Protein AF-A0A3Q1GBC7-F1 (afdb_monomer)

Radius of gyration: 42.91 Å; Cα contacts (8 Å, |Δi|>4): 108; chains: 1; bounding box: 69×53×130 Å

Foldseek 3Di:
DDDDDDDPDDPDPPDDDPDDDVVVVVVVVVVVVVVVVVVVVVVVVVVVVVVVVVVVVVVVVVVVVVVVVVVPDDPPPPQDDQDDAPDDPLDAQCLVVSLVSVVCCCVSPCVVCVPLDPVVVCVVDVCSSDSVSVSVVSCLRRVQLVRPDPQPVVSVVVCVVQCAEPRNRHHDDYVVPDPVRHPPD

pLDDT: mean 75.72, std 15.95, range [35.72, 97.06]

Mean predicted aligned error: 18.82 Å

Organism: NCBI:txid80966

Sequence (185 aa):
APRHRLFHHWSPVSAISPTTPPKILQAVASQGALLGQHSQTLRDLTNLNQEISTQLNTLTDQINSVAITVNSSPPIAREPYVPTPERYRGDQGTCRAFLMQASLVFELRPLTYSTDKSAVWAAQNPICNSYLEFVKEMKRVFDHPLGRAHLSEEEKAQRRRRNACLYCGEVGHYTADCPAKPDYW

Solvent-accessible surface area (backbone atoms only — not comparable to full-atom values): 11367 Å² total; per-residue (Å²): 138,82,89,84,87,80,80,83,73,78,75,71,84,73,76,86,62,101,77,71,58,68,68,56,57,50,50,52,51,52,52,52,51,52,53,52,50,52,56,46,52,56,48,53,53,51,52,50,53,52,51,53,51,53,51,52,52,53,51,50,52,52,52,51,55,51,52,54,58,62,74,69,51,73,78,80,76,72,67,65,91,64,80,81,60,75,85,84,84,77,56,72,32,48,41,63,60,48,50,51,43,46,49,53,42,52,70,50,31,48,76,86,61,60,70,86,60,68,55,76,51,41,76,75,37,76,48,59,68,38,73,66,50,35,52,51,50,50,41,70,76,39,55,47,81,50,48,69,54,82,64,46,73,66,53,49,50,52,28,58,74,61,43,20,14,85,53,75,61,50,64,83,41,45,61,92,70,35,85,90,54,66,97,86,120

Structure (mmCIF, N/CA/C/O backbone):
data_AF-A0A3Q1GBC7-F1
#
_entry.id   AF-A0A3Q1GBC7-F1
#
loop_
_atom_site.group_PDB
_atom_site.id
_atom_site.type_symbol
_atom_site.label_atom_id
_atom_site.label_alt_id
_atom_site.label_comp_id
_atom_site.label_asym_id
_atom_site.label_entity_id
_atom_site.label_seq_id
_atom_site.pdbx_PDB_ins_code
_atom_site.Cartn_x
_atom_site.Cartn_y
_atom_site.Cartn_z
_atom_site.occupancy
_atom_site.B_iso_or_equiv
_atom_site.auth_seq_id
_atom_site.auth_comp_id
_atom_site.auth_asym_id
_atom_site.auth_atom_id
_atom_site.pdbx_PDB_model_num
ATOM 1 N N . ALA A 1 1 ? -43.196 12.076 93.207 1.00 39.41 1 ALA A N 1
ATOM 2 C CA . ALA A 1 1 ? -43.693 10.682 93.121 1.00 39.41 1 ALA A CA 1
ATOM 3 C C . ALA A 1 1 ? -45.073 10.693 92.457 1.00 39.41 1 ALA A C 1
ATOM 5 O O . ALA A 1 1 ? -45.743 11.6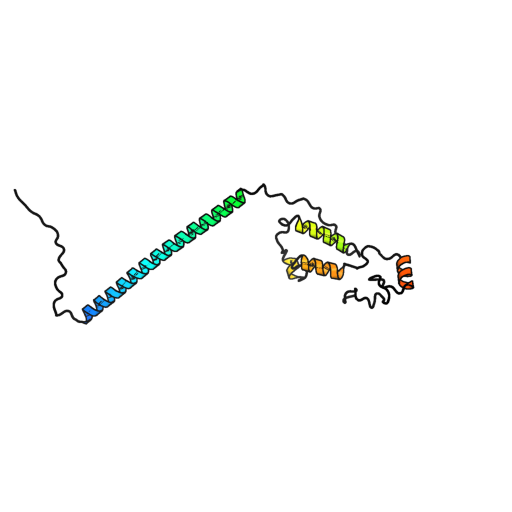94 92.681 1.00 39.41 1 ALA A O 1
ATOM 6 N N . PRO A 1 2 ? -45.540 9.655 91.724 1.00 52.28 2 PRO A N 1
ATOM 7 C CA . PRO A 1 2 ? -44.888 8.387 91.356 1.00 52.28 2 PRO A CA 1
ATOM 8 C C . PRO A 1 2 ? -44.993 7.960 89.855 1.00 52.28 2 PRO A C 1
ATOM 10 O O . PRO A 1 2 ? -45.842 8.425 89.113 1.00 52.28 2 PRO A O 1
ATOM 13 N N . ARG A 1 3 ? -44.063 7.060 89.473 1.00 44.28 3 ARG A N 1
ATOM 14 C CA . ARG A 1 3 ? -44.111 5.827 88.628 1.00 44.28 3 ARG A CA 1
ATOM 15 C C . ARG A 1 3 ? -45.180 5.717 87.511 1.00 44.28 3 ARG A C 1
ATOM 17 O O . ARG A 1 3 ? -46.354 5.890 87.774 1.00 44.28 3 ARG A O 1
ATOM 24 N N . HIS A 1 4 ? -44.849 5.293 86.284 1.00 37.00 4 HIS A N 1
ATOM 25 C CA . HIS A 1 4 ? -44.542 3.887 85.962 1.00 37.00 4 HIS A CA 1
ATOM 26 C C . HIS A 1 4 ? -43.804 3.706 84.612 1.00 37.00 4 HIS A C 1
ATOM 28 O O . HIS A 1 4 ? -44.163 4.300 83.602 1.00 37.00 4 HIS A O 1
ATOM 34 N N . ARG A 1 5 ? -42.789 2.823 84.620 1.00 50.47 5 ARG A N 1
ATOM 35 C CA . ARG A 1 5 ? -42.175 2.166 83.446 1.00 50.47 5 ARG A CA 1
ATOM 36 C C . ARG A 1 5 ? -43.219 1.313 82.727 1.00 50.47 5 ARG A C 1
ATOM 38 O O . ARG A 1 5 ? -44.051 0.764 83.433 1.00 50.47 5 ARG A O 1
ATOM 45 N N . LEU A 1 6 ? -43.025 1.027 81.438 1.00 41.28 6 LEU A N 1
ATOM 46 C CA . LEU A 1 6 ? -43.074 -0.345 80.913 1.00 41.28 6 LEU A CA 1
ATOM 47 C C . LEU A 1 6 ? -42.221 -0.421 79.635 1.00 41.28 6 LEU A C 1
ATOM 49 O O . LEU A 1 6 ? -42.604 0.032 78.563 1.00 41.28 6 LEU A O 1
ATOM 53 N N . PHE A 1 7 ? -41.017 -0.971 79.802 1.00 38.00 7 PHE A N 1
ATOM 54 C CA . PHE A 1 7 ? -40.219 -1.526 78.718 1.00 38.00 7 PHE A CA 1
ATOM 55 C C . PHE A 1 7 ? -41.070 -2.591 78.020 1.00 38.00 7 PHE A C 1
ATOM 57 O O . PHE A 1 7 ? -41.535 -3.520 78.683 1.00 38.00 7 PHE A O 1
ATOM 64 N N . HIS A 1 8 ? -41.264 -2.476 76.706 1.00 47.97 8 HIS A N 1
ATOM 65 C CA . HIS A 1 8 ? -41.744 -3.600 75.911 1.00 47.97 8 HIS A CA 1
ATOM 66 C C . HIS A 1 8 ? -40.687 -4.692 75.994 1.00 47.97 8 HIS A C 1
ATOM 68 O O . HIS A 1 8 ? -39.602 -4.587 75.422 1.00 47.97 8 HIS A O 1
ATOM 74 N N . HIS A 1 9 ? -40.983 -5.695 76.812 1.00 41.97 9 HIS A N 1
ATOM 75 C CA . HIS A 1 9 ? -40.130 -6.844 76.971 1.00 41.97 9 HIS A CA 1
ATOM 76 C C . HIS A 1 9 ? -40.100 -7.589 75.636 1.00 41.97 9 HIS A C 1
ATOM 78 O O . HIS A 1 9 ? -41.127 -7.982 75.086 1.00 41.97 9 HIS A O 1
ATOM 84 N N . TRP A 1 10 ? -38.903 -7.758 75.093 1.00 35.72 10 TRP A N 1
ATOM 85 C CA . TRP A 1 10 ? -38.652 -8.868 74.198 1.00 35.72 10 TRP A CA 1
ATOM 86 C C . TRP A 1 10 ? -38.787 -10.129 75.055 1.00 35.72 10 TRP A C 1
ATOM 88 O O . TRP A 1 10 ? -38.005 -10.335 75.986 1.00 35.72 10 TRP A O 1
ATOM 98 N N . SER A 1 11 ? -39.818 -10.937 74.810 1.00 38.25 11 SER A N 1
ATOM 99 C CA . SER A 1 11 ? -39.855 -12.304 75.331 1.00 38.25 11 SER A CA 1
ATOM 100 C C . SER A 1 11 ? -38.629 -13.039 74.799 1.00 38.25 11 SER A C 1
ATOM 102 O O . SER A 1 11 ? -38.476 -13.120 73.577 1.00 38.25 11 SER A O 1
ATOM 104 N N . PRO A 1 12 ? -37.776 -13.623 75.656 1.00 46.47 12 PRO A N 1
ATOM 105 C CA . PRO A 1 12 ? -36.872 -14.657 75.195 1.00 46.47 12 PRO A CA 1
ATOM 106 C C . PRO A 1 12 ? -37.747 -15.777 74.635 1.00 46.47 12 PRO A C 1
ATOM 108 O O . PRO A 1 12 ? -38.756 -16.137 75.251 1.00 46.47 12 PRO A O 1
ATOM 111 N N . VAL A 1 13 ? -37.386 -16.290 73.458 1.00 48.97 13 VAL A N 1
ATOM 112 C CA . VAL A 1 13 ? -38.004 -17.475 72.855 1.00 48.97 13 VAL A CA 1
ATOM 113 C C . VAL A 1 13 ? -38.139 -18.527 73.951 1.00 48.97 13 VAL A C 1
ATOM 115 O O . VAL A 1 13 ? -37.146 -19.009 74.494 1.00 48.97 13 VAL A O 1
ATOM 118 N N . SER A 1 14 ? -39.383 -18.784 74.357 1.00 47.03 14 SER A N 1
ATOM 119 C CA . SER A 1 14 ? -39.673 -19.719 75.432 1.00 47.03 14 SER A CA 1
ATOM 120 C C . SER A 1 14 ? -39.185 -21.097 75.014 1.00 47.03 14 SER A C 1
ATOM 122 O O . SER A 1 14 ? -39.345 -21.493 73.859 1.00 47.03 14 SER A O 1
ATOM 124 N N . ALA A 1 15 ? -38.548 -21.772 75.967 1.00 48.69 15 ALA A N 1
ATOM 125 C CA . ALA A 1 15 ? -37.984 -23.103 75.854 1.00 48.69 15 ALA A CA 1
ATOM 126 C C . ALA A 1 15 ? -38.805 -24.014 74.927 1.00 48.69 15 ALA A C 1
ATOM 128 O O . ALA A 1 15 ? -40.016 -24.172 75.097 1.00 48.69 15 ALA A O 1
ATOM 129 N N . ILE A 1 16 ? -38.115 -24.621 73.960 1.00 53.47 16 ILE A N 1
ATOM 130 C CA . ILE A 1 16 ? -38.643 -25.676 73.098 1.00 53.47 16 ILE A CA 1
ATOM 131 C C . ILE A 1 16 ? -39.191 -26.771 74.023 1.00 53.47 16 ILE A C 1
ATOM 133 O O . ILE A 1 16 ? -38.430 -27.490 74.666 1.00 53.47 16 ILE A O 1
ATOM 137 N N . SER A 1 17 ? -40.517 -26.852 74.148 1.00 48.66 17 SER A N 1
ATOM 138 C CA . SER A 1 17 ? -41.172 -27.923 74.901 1.00 48.66 17 SER A CA 1
ATOM 139 C C . SER A 1 17 ? -40.935 -29.267 74.197 1.00 48.66 17 SER A C 1
ATOM 141 O O . SER A 1 17 ? -40.925 -29.304 72.962 1.00 48.66 17 SER A O 1
ATOM 143 N N . PRO A 1 18 ? -40.785 -30.378 74.942 1.00 50.66 18 PRO A N 1
ATOM 144 C CA . PRO A 1 18 ? -40.322 -31.671 74.420 1.00 50.66 18 PRO A CA 1
ATOM 145 C C . PRO A 1 18 ? -41.324 -32.420 73.513 1.00 50.66 18 PRO A C 1
ATOM 147 O O . PRO A 1 18 ? -41.173 -33.614 73.280 1.00 50.66 18 PRO A O 1
ATOM 150 N N . THR A 1 19 ? -42.343 -31.748 72.971 1.00 54.56 19 THR A N 1
ATOM 151 C CA . THR A 1 19 ? -43.413 -32.348 72.154 1.00 54.56 19 THR A CA 1
ATOM 152 C C . THR A 1 19 ? -43.674 -31.590 70.848 1.00 54.56 19 THR A C 1
ATOM 154 O O . THR A 1 19 ? -44.800 -31.549 70.354 1.00 54.56 19 THR A O 1
ATOM 157 N N . THR A 1 20 ? -42.647 -30.988 70.239 1.00 61.09 20 THR A N 1
ATOM 158 C CA . THR A 1 20 ? -42.770 -30.480 68.861 1.00 61.09 20 THR A CA 1
ATOM 159 C C . THR A 1 20 ? -42.766 -31.655 67.870 1.00 61.09 20 THR A C 1
ATOM 161 O O . THR A 1 20 ? -41.831 -32.457 67.890 1.00 61.09 20 THR A O 1
ATOM 164 N N . PRO A 1 21 ? -43.779 -31.799 66.989 1.00 67.69 21 PRO A N 1
ATOM 165 C CA . PRO A 1 21 ? -43.811 -32.883 66.013 1.00 67.69 21 PRO A CA 1
ATOM 166 C C . PRO A 1 21 ? -42.577 -32.821 65.097 1.00 67.69 21 PRO A C 1
ATOM 168 O O . PRO A 1 21 ? -42.275 -31.746 64.570 1.00 67.69 21 PRO A O 1
ATOM 171 N N . PRO A 1 22 ? -41.896 -33.948 64.819 1.00 72.31 22 PRO A N 1
ATOM 172 C CA . PRO A 1 22 ? -40.638 -33.973 64.060 1.00 72.31 22 PRO A CA 1
ATOM 173 C C . PRO A 1 22 ? -40.753 -33.343 62.663 1.00 72.31 22 PRO A C 1
ATOM 175 O O . PRO A 1 22 ? -39.810 -32.723 62.178 1.00 72.31 22 PRO A O 1
ATOM 178 N N . LYS A 1 23 ? -41.941 -33.408 62.045 1.00 75.38 23 LYS A N 1
ATOM 179 C CA . LYS A 1 23 ? -42.237 -32.758 60.759 1.00 75.38 23 LYS A CA 1
ATOM 180 C C . LYS A 1 23 ? -42.122 -31.227 60.810 1.00 75.38 23 LYS A C 1
ATOM 182 O O . LYS A 1 23 ? -41.697 -30.630 59.829 1.00 75.38 23 LYS A O 1
ATOM 187 N N . ILE A 1 24 ? -42.476 -30.591 61.931 1.00 78.25 24 ILE A N 1
ATOM 188 C CA . ILE A 1 24 ? -42.394 -29.129 62.089 1.00 78.25 24 ILE A CA 1
ATOM 189 C C . ILE A 1 24 ? -40.936 -28.701 62.250 1.00 78.25 24 ILE A C 1
ATOM 191 O O . ILE A 1 24 ? -40.506 -27.756 61.599 1.00 78.25 24 ILE A O 1
ATOM 195 N N . LEU A 1 25 ? -40.150 -29.433 63.044 1.00 77.00 25 LEU A N 1
ATOM 196 C CA . LEU A 1 25 ? -38.714 -29.174 63.186 1.00 77.00 25 LEU A CA 1
ATOM 197 C C . LEU A 1 25 ? -37.979 -29.329 61.846 1.00 77.00 25 LEU A C 1
ATOM 199 O O . LEU A 1 25 ? -37.150 -28.493 61.499 1.00 77.00 25 LEU A O 1
ATOM 203 N N . GLN A 1 26 ? -38.337 -30.346 61.057 1.00 81.88 26 GLN A N 1
ATOM 204 C CA . GLN A 1 26 ? -37.792 -30.552 59.715 1.00 81.88 26 GLN A CA 1
ATOM 205 C C . GLN A 1 26 ? -38.207 -29.442 58.736 1.00 81.88 26 GLN A C 1
ATOM 207 O O . GLN A 1 26 ? -37.370 -28.953 57.978 1.00 81.88 26 GLN A O 1
ATOM 212 N N . ALA A 1 27 ? -39.471 -29.008 58.768 1.00 81.56 27 ALA A N 1
ATOM 213 C CA . ALA A 1 27 ? -39.952 -27.904 57.940 1.00 81.56 27 ALA A CA 1
ATOM 214 C C . ALA A 1 27 ? -39.233 -26.587 58.280 1.00 81.56 27 ALA A C 1
ATOM 216 O O . ALA A 1 27 ? -38.748 -25.907 57.377 1.00 81.56 27 ALA A O 1
ATOM 217 N N . VAL A 1 28 ? -39.069 -26.275 59.569 1.00 86.69 28 VAL A N 1
ATOM 218 C CA . VAL A 1 28 ? -38.329 -25.092 60.040 1.00 86.69 28 VAL A CA 1
ATOM 219 C C . VAL A 1 28 ? -36.853 -25.165 59.641 1.00 86.69 28 VAL A C 1
ATOM 221 O O . VAL A 1 28 ? -36.310 -24.180 59.145 1.00 86.69 28 VAL A O 1
ATOM 224 N N . ALA A 1 29 ? -36.212 -26.331 59.772 1.00 84.06 29 ALA A N 1
ATOM 225 C CA . ALA A 1 29 ? -34.837 -26.533 59.314 1.00 84.06 29 ALA A CA 1
ATOM 226 C C . ALA A 1 29 ? -34.699 -26.321 57.795 1.00 84.06 29 ALA A C 1
ATOM 228 O O . ALA A 1 29 ? -33.778 -25.640 57.345 1.00 84.06 29 ALA A O 1
ATOM 229 N N . SER A 1 30 ? -35.645 -26.842 57.005 1.00 84.00 30 SER A N 1
ATOM 230 C CA . SER A 1 30 ? -35.650 -26.674 55.546 1.00 84.00 30 SER A CA 1
ATOM 231 C C . SER A 1 30 ? -35.868 -25.218 55.113 1.00 84.00 30 SER A C 1
ATOM 233 O O . SER A 1 30 ? -35.183 -24.736 54.213 1.00 84.00 30 SER A O 1
ATOM 235 N N . GLN A 1 31 ? -36.751 -24.479 55.793 1.00 87.75 31 GLN A N 1
ATOM 236 C CA . GLN A 1 31 ? -36.951 -23.049 55.548 1.00 87.75 31 GLN A CA 1
ATOM 237 C C . GLN A 1 31 ? -35.732 -22.223 55.961 1.00 87.75 31 GLN A C 1
ATOM 239 O O . GLN A 1 31 ? -35.353 -21.304 55.239 1.00 87.75 31 GLN A O 1
ATOM 244 N N . GLY A 1 32 ? -35.091 -22.566 57.081 1.00 90.38 32 GLY A N 1
ATOM 245 C CA . GLY A 1 32 ? -33.839 -21.943 57.507 1.00 90.38 32 GLY A CA 1
ATOM 246 C C . GLY A 1 32 ? -32.727 -22.117 56.469 1.00 90.38 32 GLY A C 1
ATOM 247 O O . GLY A 1 32 ? -32.033 -21.154 56.147 1.00 90.38 32 GLY A O 1
ATOM 248 N N . ALA A 1 33 ? -32.612 -23.312 55.881 1.00 89.31 33 ALA A N 1
ATOM 249 C CA . ALA A 1 33 ? -31.666 -23.579 54.800 1.00 89.31 33 ALA A CA 1
ATOM 250 C C . ALA A 1 33 ? -31.967 -22.742 53.543 1.00 89.31 33 ALA A C 1
ATOM 252 O O . ALA A 1 33 ? -31.060 -22.114 52.997 1.00 89.31 33 ALA A O 1
ATOM 253 N N . LEU A 1 34 ? -33.236 -22.668 53.122 1.00 91.94 34 LEU A N 1
ATOM 254 C CA . LEU A 1 34 ? -33.647 -21.882 51.953 1.00 91.94 34 LEU A CA 1
ATOM 255 C C . LEU A 1 34 ? -33.405 -20.375 52.147 1.00 91.94 34 LEU A C 1
ATOM 257 O O . LEU A 1 34 ? -32.906 -19.700 51.248 1.00 91.94 34 LEU A O 1
ATOM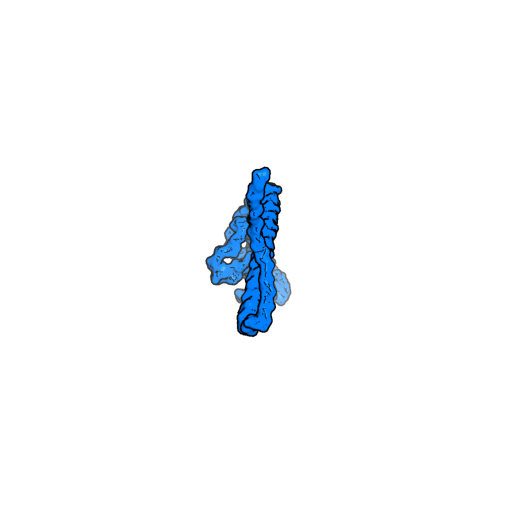 261 N N . LEU A 1 35 ? -33.706 -19.842 53.334 1.00 91.50 35 LEU A N 1
ATOM 262 C CA . LEU A 1 35 ? -33.413 -18.449 53.683 1.00 91.50 35 LEU A CA 1
ATOM 263 C C . LEU A 1 35 ? -31.907 -18.170 53.687 1.00 91.50 35 LEU A C 1
ATOM 265 O O . LEU A 1 35 ? -31.475 -17.133 53.184 1.00 91.50 35 LEU A O 1
ATOM 269 N N . GLY A 1 36 ? -31.107 -19.107 54.203 1.00 92.50 36 GLY A N 1
ATOM 270 C CA . GLY A 1 36 ? -29.650 -19.043 54.119 1.00 92.50 36 GLY A CA 1
ATOM 271 C C . GLY A 1 36 ? -29.171 -18.952 52.671 1.00 92.50 36 GLY A C 1
ATOM 272 O O . GLY A 1 36 ? -28.360 -18.078 52.354 1.00 92.50 36 GLY A O 1
ATOM 273 N N . GLN A 1 37 ? -29.745 -19.778 51.791 1.00 93.50 37 GLN A N 1
ATOM 274 C CA . GLN A 1 37 ? -29.439 -19.810 50.361 1.00 93.50 37 GLN A CA 1
ATOM 275 C C . GLN A 1 37 ? -29.785 -18.488 49.665 1.00 93.50 37 GLN A C 1
ATOM 277 O O . GLN A 1 37 ? -28.929 -17.917 48.995 1.00 93.50 37 GLN A O 1
ATOM 282 N N . HIS A 1 38 ? -30.978 -17.930 49.892 1.00 92.94 38 HIS A N 1
ATOM 283 C CA . HIS A 1 38 ? -31.328 -16.599 49.381 1.00 92.94 38 HIS A CA 1
ATOM 284 C C . HIS A 1 38 ? -30.397 -15.504 49.917 1.00 92.94 38 HIS A C 1
ATOM 286 O O . HIS A 1 38 ? -29.987 -14.623 49.160 1.00 92.94 38 HIS A O 1
ATOM 292 N N . SER A 1 39 ? -30.020 -15.563 51.202 1.00 94.12 39 SER A N 1
ATOM 293 C CA . SER A 1 39 ? -29.071 -14.599 51.778 1.00 94.12 39 SER A CA 1
ATOM 294 C C . SER A 1 39 ? -27.705 -14.656 51.094 1.00 94.12 39 SER A C 1
ATOM 296 O O . SER A 1 39 ? -27.022 -13.636 51.018 1.00 94.12 39 SER A O 1
ATOM 298 N N . GLN A 1 40 ? -27.307 -15.835 50.607 1.00 93.81 40 GLN A N 1
ATOM 299 C CA . GLN A 1 40 ? -26.065 -16.020 49.873 1.00 93.81 40 GLN A CA 1
ATOM 300 C C . GLN A 1 40 ? -26.191 -15.458 48.456 1.00 93.81 40 GLN A C 1
ATOM 302 O O . GLN A 1 40 ? -25.390 -14.616 48.068 1.00 93.81 40 GLN A O 1
ATOM 307 N N . THR A 1 41 ? -27.260 -15.805 47.735 1.00 95.12 41 THR A N 1
ATOM 308 C CA . THR A 1 41 ? -27.511 -15.290 46.380 1.00 95.12 41 THR A CA 1
ATOM 309 C C . THR A 1 41 ? -27.562 -13.759 46.333 1.00 95.12 41 THR A C 1
ATOM 311 O O . THR A 1 41 ? -27.011 -13.153 45.418 1.00 95.12 41 THR A O 1
ATOM 314 N N . LEU A 1 42 ? -28.172 -13.104 47.326 1.00 96.31 42 LEU A N 1
ATOM 315 C CA . LEU A 1 42 ? -28.208 -11.637 47.399 1.00 96.31 42 LEU A CA 1
ATOM 316 C C . LEU A 1 42 ? -26.821 -11.012 47.619 1.00 96.31 42 LEU A C 1
ATOM 318 O O . LEU A 1 42 ? -26.537 -9.941 47.077 1.00 96.31 42 LEU A O 1
ATOM 322 N N . ARG A 1 43 ? -25.948 -11.671 48.390 1.00 95.75 43 ARG A N 1
ATOM 323 C CA . ARG A 1 43 ? -24.551 -11.238 48.548 1.00 95.75 43 ARG A CA 1
ATOM 324 C C . ARG A 1 43 ? -23.787 -11.394 47.241 1.00 95.75 43 ARG A C 1
ATOM 326 O O . ARG A 1 43 ? -23.113 -10.456 46.830 1.00 95.75 43 ARG A O 1
ATOM 333 N N . ASP A 1 44 ? -23.960 -12.521 46.561 1.00 96.56 44 ASP A N 1
ATOM 334 C CA . ASP A 1 44 ? -23.288 -12.793 45.290 1.00 96.56 44 ASP A CA 1
ATOM 335 C C . ASP A 1 44 ? -23.706 -11.779 44.208 1.00 96.56 44 ASP A C 1
ATOM 337 O O . ASP A 1 44 ? -22.854 -11.224 43.517 1.00 96.56 44 ASP A O 1
ATOM 341 N N . LEU A 1 45 ? -25.001 -11.443 44.122 1.00 95.75 45 LEU A N 1
ATOM 342 C CA . LEU A 1 45 ? -25.502 -10.399 43.217 1.00 95.75 45 LEU A CA 1
ATOM 343 C C . LEU A 1 45 ? -24.941 -9.010 43.541 1.00 95.75 45 LEU A C 1
ATOM 345 O O . LEU A 1 45 ? -24.671 -8.225 42.634 1.00 95.75 45 LEU A O 1
ATOM 349 N N . THR A 1 46 ? -24.767 -8.701 44.826 1.00 96.69 46 THR A N 1
ATOM 350 C CA . THR A 1 46 ? -24.185 -7.426 45.264 1.00 96.69 46 THR A CA 1
ATOM 351 C C . THR A 1 46 ? -22.714 -7.338 44.862 1.00 96.69 46 THR A C 1
ATOM 353 O O . THR A 1 46 ? -22.288 -6.311 44.335 1.00 96.69 46 THR A O 1
ATOM 356 N N . ASN A 1 47 ? -21.963 -8.429 45.035 1.00 97.06 47 ASN A N 1
ATOM 357 C CA . ASN A 1 47 ? -20.564 -8.520 44.621 1.00 97.06 47 ASN A CA 1
ATOM 358 C C . ASN A 1 47 ? -20.423 -8.359 43.098 1.00 97.06 47 ASN A C 1
ATOM 360 O O . ASN A 1 47 ? -19.602 -7.567 42.643 1.00 97.06 47 ASN A O 1
ATOM 364 N N . LEU A 1 48 ? -21.283 -9.021 42.313 1.00 96.81 48 LEU A N 1
ATOM 365 C CA . LEU A 1 48 ? -21.310 -8.874 40.852 1.00 96.81 48 LEU A CA 1
ATOM 366 C C . LEU A 1 48 ? -21.627 -7.442 40.407 1.00 96.81 48 LEU A C 1
ATOM 368 O O . LEU A 1 48 ? -20.993 -6.924 39.493 1.00 96.81 48 LEU A O 1
ATOM 372 N N . ASN A 1 49 ? -22.582 -6.771 41.053 1.00 96.56 49 ASN A N 1
ATOM 373 C CA . ASN A 1 49 ? -22.904 -5.378 40.728 1.00 96.56 49 ASN A CA 1
ATOM 374 C C . ASN A 1 49 ? -21.733 -4.426 41.013 1.00 96.56 49 ASN A C 1
ATOM 376 O O . ASN A 1 49 ? -21.485 -3.490 40.248 1.00 96.56 49 ASN A O 1
ATOM 380 N N . GLN A 1 50 ? -21.004 -4.664 42.106 1.00 96.25 50 GLN A N 1
ATOM 381 C CA . GLN A 1 50 ? -19.794 -3.906 42.419 1.00 96.25 50 GLN A CA 1
ATOM 382 C C . GLN A 1 50 ? -18.704 -4.147 41.373 1.00 96.25 50 GLN A C 1
ATOM 384 O O . GLN A 1 50 ? -18.088 -3.186 40.920 1.00 96.25 50 GLN A O 1
ATOM 389 N N . GLU A 1 51 ? -18.516 -5.391 40.935 1.00 96.62 51 GLU A N 1
ATOM 390 C CA . GLU A 1 51 ? -17.534 -5.743 39.906 1.00 96.62 51 GLU A CA 1
ATOM 391 C C . GLU A 1 51 ? -17.865 -5.125 38.540 1.00 96.62 51 GLU A C 1
ATOM 393 O O . GLU A 1 51 ? -17.001 -4.541 37.890 1.00 96.62 51 GLU A O 1
ATOM 398 N N . ILE A 1 52 ? -19.131 -5.160 38.119 1.00 96.81 52 ILE A N 1
ATOM 399 C CA . ILE A 1 52 ? -19.558 -4.483 36.885 1.00 96.81 52 ILE A CA 1
ATOM 400 C C . ILE A 1 52 ? -19.297 -2.975 36.990 1.00 96.81 52 ILE A C 1
ATOM 402 O O . ILE A 1 52 ? -18.806 -2.357 36.045 1.00 96.81 52 ILE A O 1
ATOM 406 N N . SER A 1 53 ? -19.568 -2.374 38.150 1.00 96.31 53 SER A N 1
ATOM 407 C CA . SER A 1 53 ? -19.339 -0.943 38.366 1.00 96.31 53 SER A CA 1
ATOM 408 C C . SER A 1 53 ? -17.853 -0.572 38.280 1.00 96.31 53 SER A C 1
ATOM 410 O O . SER A 1 53 ? -17.506 0.443 37.675 1.00 96.31 53 SER A O 1
ATOM 412 N N . THR A 1 54 ? -16.952 -1.394 38.831 1.00 95.06 54 THR A N 1
ATOM 413 C CA . THR A 1 54 ? -15.502 -1.152 38.726 1.00 95.06 54 THR A CA 1
ATOM 414 C C . THR A 1 54 ? -14.990 -1.357 37.302 1.00 95.06 54 THR A C 1
ATOM 416 O O . THR A 1 54 ? -14.148 -0.578 36.846 1.00 95.06 54 THR A O 1
ATOM 419 N N . GLN A 1 55 ? -15.532 -2.330 36.563 1.00 96.31 55 GLN A N 1
ATOM 420 C CA . GLN A 1 55 ? -15.223 -2.517 35.143 1.00 96.31 55 GLN A CA 1
ATOM 421 C C . GLN A 1 55 ? -15.652 -1.307 3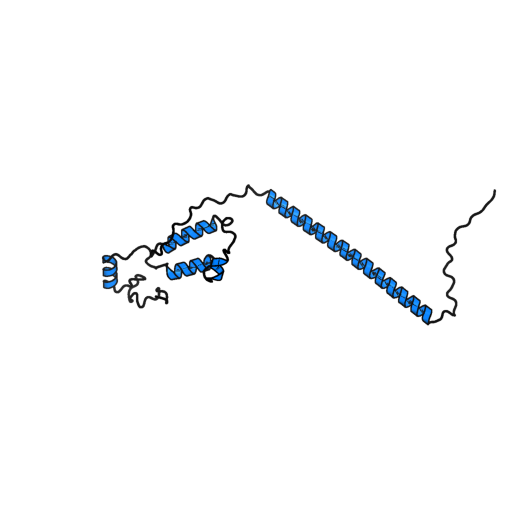4.304 1.00 96.31 55 GLN A C 1
ATOM 423 O O . GLN A 1 55 ? -14.863 -0.829 33.489 1.00 96.31 55 GLN A O 1
ATOM 428 N N . LEU A 1 56 ? -16.851 -0.755 34.533 1.00 95.88 56 LEU A N 1
ATOM 429 C CA . LEU A 1 56 ? -17.324 0.435 33.815 1.00 95.88 56 LEU A CA 1
ATOM 430 C C . LEU A 1 56 ? -16.470 1.672 34.100 1.00 95.88 56 LEU A C 1
ATOM 432 O O . LEU A 1 56 ? -16.143 2.409 33.168 1.00 95.88 56 LEU A O 1
ATOM 436 N N . ASN A 1 57 ? -16.065 1.884 35.353 1.00 94.94 57 ASN A N 1
ATOM 437 C CA . ASN A 1 57 ? -15.172 2.990 35.703 1.00 94.94 57 ASN A CA 1
ATOM 438 C C . ASN A 1 57 ? -13.807 2.831 35.023 1.00 94.94 57 ASN A C 1
ATOM 440 O O . ASN A 1 57 ? -13.316 3.768 34.402 1.00 94.94 57 ASN A O 1
ATOM 444 N N . THR A 1 58 ? -13.252 1.616 35.036 1.00 94.25 58 THR A N 1
ATOM 445 C CA . THR A 1 58 ? -11.976 1.311 34.373 1.00 94.25 58 THR A CA 1
ATOM 446 C C . THR A 1 58 ? -12.051 1.570 32.868 1.00 94.25 58 THR A C 1
ATOM 448 O O . THR A 1 58 ? -11.151 2.180 32.295 1.00 94.25 58 THR A O 1
ATOM 451 N N . LEU A 1 59 ? -13.132 1.136 32.214 1.00 91.75 59 LEU A N 1
ATOM 452 C CA . LEU A 1 59 ? -13.325 1.347 30.781 1.00 91.75 59 LEU A CA 1
ATOM 453 C C . LEU A 1 59 ? -13.519 2.836 30.450 1.00 91.75 59 LEU A C 1
ATOM 455 O O . LEU A 1 59 ? -12.992 3.324 29.453 1.00 91.75 59 LEU A O 1
ATOM 459 N N . THR A 1 60 ? -14.226 3.568 31.311 1.00 92.62 60 THR A N 1
ATOM 460 C CA . THR A 1 60 ? -14.416 5.021 31.185 1.00 92.62 60 THR A CA 1
ATOM 461 C C . THR A 1 60 ? -13.082 5.762 31.290 1.00 92.62 60 THR A C 1
ATOM 463 O O . THR A 1 60 ? -1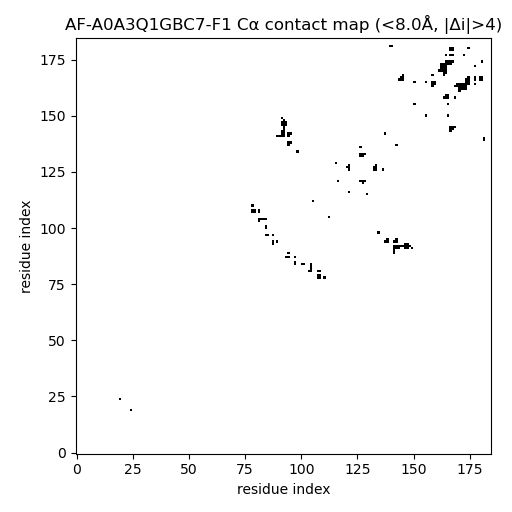2.793 6.625 30.459 1.00 92.62 60 THR A O 1
ATOM 466 N N . ASP A 1 61 ? -12.225 5.385 32.241 1.00 89.25 61 ASP A N 1
ATOM 467 C CA . ASP A 1 61 ? -10.885 5.962 32.389 1.00 89.25 61 ASP A CA 1
ATOM 468 C C . ASP A 1 61 ? -9.980 5.631 31.193 1.00 89.25 61 ASP A C 1
ATOM 470 O O . ASP A 1 61 ? -9.263 6.503 30.694 1.00 89.25 61 ASP A O 1
ATOM 474 N N . GLN A 1 62 ? -10.066 4.407 30.657 1.00 89.56 62 GLN A N 1
ATOM 475 C CA . GLN A 1 62 ? -9.369 4.031 29.423 1.00 89.56 62 GLN A CA 1
ATOM 476 C C . GLN A 1 62 ? -9.817 4.897 28.237 1.00 89.56 62 GLN A C 1
ATOM 478 O O . GLN A 1 62 ? -8.969 5.443 27.533 1.00 89.56 62 GLN A O 1
ATOM 483 N N . ILE A 1 63 ? -11.123 5.105 28.046 1.00 86.19 63 ILE A N 1
ATOM 484 C CA . ILE A 1 63 ? -11.655 5.971 26.980 1.00 86.19 63 ILE A CA 1
ATOM 485 C C . ILE A 1 63 ? -11.159 7.416 27.137 1.00 86.19 63 ILE A C 1
ATOM 487 O O . ILE A 1 63 ? -10.705 8.017 26.162 1.00 86.19 63 ILE A O 1
ATOM 491 N N . ASN A 1 64 ? -11.186 7.963 28.354 1.00 84.00 64 ASN A N 1
ATOM 492 C CA . ASN A 1 64 ? -10.712 9.323 28.622 1.00 84.00 64 ASN A CA 1
ATOM 493 C C . ASN A 1 64 ? -9.207 9.471 28.351 1.00 84.00 64 ASN A C 1
ATOM 495 O O . ASN A 1 64 ? -8.786 10.466 27.759 1.00 84.00 64 ASN A O 1
ATOM 499 N N . SER A 1 65 ? -8.395 8.472 28.713 1.00 75.88 65 SER A N 1
ATOM 500 C CA . SER A 1 65 ? -6.955 8.468 28.420 1.00 75.88 65 SER A CA 1
ATOM 501 C C . SER A 1 65 ? -6.669 8.474 26.914 1.00 75.88 65 SER A C 1
ATOM 503 O O . SER A 1 65 ? -5.842 9.256 26.436 1.00 75.88 65 SER A O 1
ATOM 505 N N . VAL A 1 66 ? -7.419 7.684 26.137 1.00 74.69 66 VAL A N 1
ATOM 506 C CA . VAL A 1 66 ? -7.316 7.671 24.674 1.00 74.69 66 VAL A CA 1
ATOM 507 C C . VAL A 1 66 ? -7.727 9.032 24.113 1.00 74.69 66 VAL A C 1
ATOM 509 O O . VAL A 1 66 ? -6.970 9.607 23.336 1.00 74.69 66 VAL A O 1
ATOM 512 N N . ALA A 1 67 ? -8.845 9.610 24.561 1.00 69.69 67 ALA A N 1
ATOM 513 C CA . ALA A 1 67 ? -9.318 10.919 24.101 1.00 69.69 67 ALA A CA 1
ATOM 514 C C . ALA A 1 67 ? -8.306 12.057 24.352 1.00 69.69 67 ALA A C 1
ATOM 516 O O . ALA A 1 67 ? -8.089 12.893 23.475 1.00 69.69 67 ALA A O 1
ATOM 517 N N . ILE A 1 68 ? -7.620 12.064 25.502 1.00 62.91 68 ILE A N 1
ATOM 518 C CA . ILE A 1 68 ? -6.556 13.043 25.804 1.00 62.91 68 ILE A CA 1
ATOM 519 C C . ILE A 1 68 ? -5.358 12.869 24.853 1.00 62.91 68 ILE A C 1
ATOM 521 O O . ILE A 1 68 ? -4.755 13.855 24.419 1.00 62.91 68 ILE A O 1
ATOM 525 N N . THR A 1 69 ? -5.048 11.627 24.473 1.00 59.28 69 THR A N 1
ATOM 526 C CA . THR A 1 69 ? -3.978 11.317 23.513 1.00 59.28 69 THR A CA 1
ATOM 527 C C . THR A 1 69 ? -4.333 11.805 22.101 1.00 59.28 69 THR A C 1
ATOM 529 O O . THR A 1 69 ? -3.485 12.377 21.418 1.00 59.28 69 THR A O 1
ATOM 532 N N . VAL A 1 70 ? -5.597 11.671 21.674 1.00 58.38 70 VAL A N 1
ATOM 533 C CA . VAL A 1 70 ? -6.059 12.162 20.359 1.00 58.38 70 VAL A CA 1
ATOM 534 C C . VAL A 1 70 ? -6.081 13.696 20.309 1.00 58.38 70 VAL A C 1
ATOM 536 O O . VAL A 1 70 ? -5.629 14.280 19.324 1.00 58.38 70 VAL A O 1
ATOM 539 N N . ASN A 1 71 ? -6.506 14.364 21.385 1.00 59.00 71 ASN A N 1
ATOM 540 C CA . ASN A 1 71 ? -6.615 15.828 21.439 1.00 59.00 71 ASN A CA 1
ATOM 541 C C . ASN A 1 71 ? -5.272 16.566 21.585 1.00 59.00 71 ASN A C 1
ATOM 543 O O . ASN A 1 71 ? -5.217 17.772 21.354 1.00 59.00 71 ASN A O 1
ATOM 547 N N . SER A 1 72 ? -4.198 15.853 21.936 1.00 55.53 72 SER A N 1
ATOM 548 C CA . SER A 1 72 ? -2.830 16.392 22.020 1.00 55.53 72 SER A CA 1
ATOM 549 C C . SER A 1 72 ? -2.019 16.165 20.737 1.00 55.53 72 SER A C 1
ATOM 551 O O . SER A 1 72 ? -0.824 16.463 20.694 1.00 55.53 72 SER A O 1
ATOM 553 N N . SER A 1 73 ? -2.646 15.619 19.691 1.00 47.91 73 SER A N 1
ATOM 554 C CA . SER A 1 73 ? -1.990 15.404 18.404 1.00 47.91 73 SER A CA 1
ATOM 555 C C . SER A 1 73 ? -1.684 16.750 17.728 1.00 47.91 73 SER A C 1
ATOM 557 O O . SER A 1 73 ? -2.515 17.662 17.783 1.00 47.91 73 SER A O 1
ATOM 559 N N . PRO A 1 74 ? -0.530 16.897 17.044 1.00 57.69 74 PRO A N 1
ATOM 560 C CA . PRO A 1 74 ? -0.324 18.008 16.115 1.00 57.69 74 PRO A CA 1
ATOM 561 C C . PRO A 1 74 ? -1.472 18.034 15.085 1.00 57.69 74 PRO A C 1
ATOM 563 O O . PRO A 1 74 ? -2.118 17.001 14.883 1.00 57.69 74 PRO A O 1
ATOM 566 N N . PRO A 1 75 ? -1.760 19.184 14.436 1.00 56.72 75 PRO A N 1
ATOM 567 C CA . PRO A 1 75 ? -2.845 19.276 13.461 1.00 56.72 75 PRO A CA 1
ATOM 568 C C . PRO A 1 75 ? -2.734 18.110 12.484 1.00 56.72 75 PRO A C 1
ATOM 570 O O . PRO A 1 75 ? -1.640 17.876 11.971 1.00 56.72 75 PRO A O 1
ATOM 573 N N . ILE A 1 76 ? -3.841 17.381 12.275 1.00 59.34 76 ILE A N 1
ATOM 574 C CA . ILE A 1 76 ? -3.951 16.273 11.316 1.00 59.34 76 ILE A CA 1
ATOM 575 C C . ILE A 1 76 ? -3.170 16.683 10.070 1.00 59.34 76 ILE A C 1
ATOM 577 O O . ILE A 1 76 ? -3.572 17.624 9.376 1.00 59.34 76 ILE A O 1
ATOM 581 N N . ALA A 1 77 ? -2.011 16.057 9.850 1.00 61.44 77 ALA A N 1
ATOM 582 C CA . ALA A 1 77 ? -1.166 16.383 8.719 1.00 61.44 77 ALA A C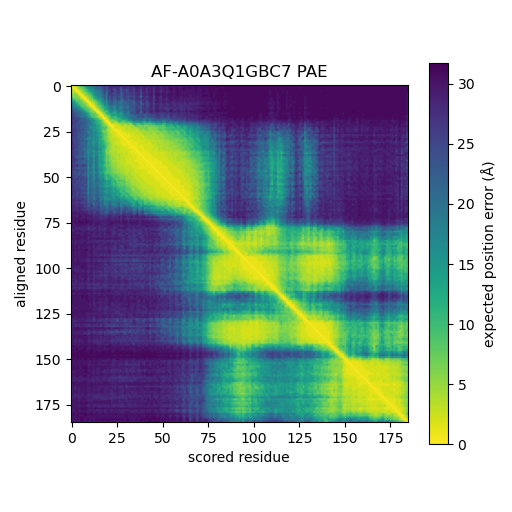A 1
ATOM 583 C C . ALA A 1 77 ? -2.014 16.118 7.476 1.00 61.44 77 ALA A C 1
ATOM 585 O O . ALA A 1 77 ? -2.396 14.979 7.207 1.00 61.44 77 ALA A O 1
ATOM 586 N N . ARG A 1 78 ? -2.410 17.193 6.786 1.00 69.25 78 ARG A N 1
ATOM 587 C CA . ARG A 1 78 ? -3.182 17.081 5.551 1.00 69.25 78 ARG A CA 1
ATOM 588 C C . ARG A 1 78 ? -2.391 16.189 4.610 1.00 69.25 78 ARG A C 1
ATOM 590 O O . ARG A 1 78 ? -1.182 16.382 4.477 1.00 69.25 78 ARG A O 1
ATOM 597 N N . GLU A 1 79 ? -3.067 15.233 3.984 1.00 77.25 79 GLU A N 1
ATOM 598 C CA . GLU A 1 79 ? -2.399 14.363 3.026 1.00 77.25 79 GLU A CA 1
ATOM 599 C C . GLU A 1 79 ? -1.677 15.209 1.970 1.00 77.25 79 GLU A C 1
ATOM 601 O O . GLU A 1 79 ? -2.274 16.151 1.428 1.00 77.25 79 GLU A O 1
ATOM 606 N N . PRO A 1 80 ? -0.401 14.913 1.686 1.00 77.06 80 PRO A N 1
ATOM 607 C CA . PRO A 1 80 ? 0.324 15.603 0.638 1.00 77.06 80 PRO A CA 1
ATOM 608 C C . PRO A 1 80 ? -0.384 15.406 -0.707 1.00 77.06 80 PRO A C 1
ATOM 610 O O . PRO A 1 80 ? -0.881 14.326 -1.038 1.00 77.06 80 PRO A O 1
ATOM 613 N N . TYR A 1 81 ? -0.442 16.476 -1.500 1.00 81.12 81 TYR A N 1
ATOM 614 C CA . TYR A 1 81 ? -0.980 16.394 -2.851 1.00 81.12 81 TYR A CA 1
ATOM 615 C C . TYR A 1 81 ? -0.039 15.560 -3.719 1.00 81.12 81 TYR A C 1
ATOM 617 O O . TYR A 1 81 ? 1.115 15.929 -3.934 1.00 81.12 81 TYR A O 1
ATOM 625 N N . VAL A 1 82 ? -0.561 14.459 -4.248 1.00 80.56 82 VAL A N 1
ATOM 626 C CA . VAL A 1 82 ? 0.116 13.629 -5.243 1.00 80.56 82 VAL A CA 1
ATOM 627 C C . VAL A 1 82 ? -0.738 13.639 -6.508 1.00 80.56 82 VAL A C 1
ATOM 629 O O . VAL A 1 82 ? -1.941 13.367 -6.414 1.00 80.56 82 VAL A O 1
ATOM 632 N N . PRO A 1 83 ? -0.166 13.978 -7.678 1.00 79.25 83 PRO A N 1
ATOM 633 C CA . PRO A 1 83 ? -0.904 13.962 -8.931 1.00 79.25 83 PRO A CA 1
ATOM 634 C C . PRO A 1 83 ? -1.395 12.546 -9.241 1.00 79.25 83 PRO A C 1
ATOM 636 O O . PRO A 1 83 ? -0.706 11.558 -8.982 1.00 79.25 83 PRO A O 1
ATOM 639 N N . THR A 1 84 ? -2.598 12.446 -9.805 1.00 78.81 84 THR A N 1
ATOM 640 C CA . THR A 1 84 ? -3.142 11.167 -10.269 1.00 78.81 84 THR A CA 1
ATOM 641 C C . THR A 1 84 ? -2.217 10.573 -11.340 1.00 78.81 84 THR A C 1
ATOM 643 O O . THR A 1 84 ? -1.779 11.325 -12.216 1.00 78.81 84 THR A O 1
ATOM 646 N N . PRO A 1 85 ? -1.913 9.259 -11.303 1.00 82.81 85 PRO A N 1
ATOM 647 C CA . PRO A 1 85 ? -1.054 8.631 -12.299 1.00 82.81 85 PRO A CA 1
ATOM 648 C C . PRO A 1 85 ? -1.640 8.799 -13.699 1.00 82.81 85 PRO A C 1
ATOM 650 O O . PRO A 1 85 ? -2.864 8.793 -13.873 1.00 82.81 85 PRO A O 1
ATOM 653 N N . GLU A 1 86 ? -0.777 8.906 -14.707 1.00 82.50 86 GLU A N 1
ATOM 654 C CA . GLU A 1 86 ? -1.248 8.903 -16.089 1.00 82.50 86 GLU A CA 1
ATOM 655 C C . GLU A 1 86 ? -1.951 7.582 -16.414 1.00 82.50 86 GLU A C 1
ATOM 657 O O . GLU A 1 86 ? -1.602 6.505 -15.918 1.00 82.50 86 GLU A O 1
ATOM 662 N N . ARG A 1 87 ? -2.964 7.657 -17.282 1.00 84.19 87 ARG A N 1
ATOM 663 C CA . ARG A 1 87 ? -3.709 6.476 -17.710 1.00 84.19 87 ARG A CA 1
ATOM 664 C C . ARG A 1 87 ? -2.782 5.521 -18.461 1.00 84.19 87 ARG A C 1
ATOM 666 O O . ARG A 1 87 ? -2.373 5.812 -19.583 1.00 84.19 87 ARG A O 1
ATOM 673 N N . TYR A 1 88 ? -2.546 4.344 -17.890 1.00 83.69 88 TYR A N 1
ATOM 674 C CA . TYR A 1 88 ? -1.817 3.278 -18.567 1.00 83.69 88 TYR A CA 1
ATOM 675 C C . TYR A 1 88 ? -2.644 2.696 -19.722 1.00 83.69 88 TYR A C 1
ATOM 677 O O . TYR A 1 88 ? -3.794 2.294 -19.531 1.00 83.69 88 TYR A O 1
ATOM 685 N N . ARG A 1 89 ? -2.073 2.664 -20.933 1.00 83.12 89 ARG A N 1
ATOM 686 C CA . ARG A 1 89 ? -2.737 2.145 -22.145 1.00 83.12 89 ARG A CA 1
ATOM 687 C C . ARG A 1 89 ? -2.302 0.732 -22.539 1.00 83.12 89 ARG A C 1
ATOM 689 O O . ARG A 1 89 ? -2.795 0.220 -23.537 1.00 83.12 89 ARG A O 1
ATOM 696 N N . GLY A 1 90 ? -1.433 0.095 -21.752 1.00 75.88 90 GLY A N 1
ATOM 697 C CA . GLY A 1 90 ? -0.883 -1.226 -22.074 1.00 75.88 90 GLY A CA 1
ATOM 698 C C . GLY A 1 90 ? 0.440 -1.178 -22.841 1.00 75.88 90 GLY A C 1
ATOM 699 O O . GLY A 1 90 ? 0.890 -2.208 -23.333 1.00 75.88 90 GLY A O 1
ATOM 700 N N . ASP A 1 91 ? 1.077 -0.007 -22.947 1.00 76.31 91 ASP A N 1
ATOM 701 C CA . ASP A 1 91 ? 2.344 0.123 -23.664 1.00 76.31 91 ASP A CA 1
ATOM 702 C C . ASP A 1 91 ? 3.441 -0.706 -22.983 1.00 76.31 91 ASP A C 1
ATOM 704 O O . ASP A 1 91 ? 3.597 -0.716 -21.751 1.00 76.31 91 ASP A O 1
ATOM 708 N N . GLN A 1 92 ? 4.219 -1.420 -23.795 1.00 71.31 92 GLN A N 1
ATOM 709 C CA . GLN A 1 92 ? 5.304 -2.259 -23.301 1.00 71.31 92 GLN A CA 1
ATOM 710 C C . GLN A 1 92 ? 6.386 -1.382 -22.658 1.00 71.31 92 GLN A C 1
ATOM 712 O O . GLN A 1 92 ? 6.876 -0.417 -23.245 1.00 71.31 92 GLN A O 1
ATOM 717 N N . GLY A 1 93 ? 6.773 -1.719 -21.427 1.00 71.38 93 GLY A N 1
ATOM 718 C CA . GLY A 1 93 ? 7.855 -1.038 -20.713 1.00 71.38 93 GLY A CA 1
ATOM 719 C C . GLY A 1 93 ? 7.492 0.240 -19.960 1.00 71.38 93 GLY A C 1
ATOM 720 O O . GLY A 1 93 ? 8.357 0.796 -19.284 1.00 71.38 93 GLY A O 1
ATOM 721 N N . THR A 1 94 ? 6.241 0.704 -20.004 1.00 79.00 94 THR A N 1
ATOM 722 C CA . THR A 1 94 ? 5.769 1.796 -19.127 1.00 79.00 94 THR A CA 1
ATOM 723 C C . THR A 1 94 ? 5.010 1.283 -17.900 1.00 79.00 94 THR A C 1
ATOM 725 O O . THR A 1 94 ? 4.816 2.043 -16.952 1.00 79.00 94 THR A O 1
ATOM 728 N N . CYS A 1 95 ? 4.695 -0.021 -17.849 1.00 83.88 95 CYS A N 1
ATOM 729 C CA . CYS A 1 95 ? 4.028 -0.679 -16.720 1.00 83.88 95 CYS A CA 1
ATOM 730 C C . CYS A 1 95 ? 4.712 -0.379 -15.374 1.00 83.88 95 CYS A C 1
ATOM 732 O O . CYS A 1 95 ? 4.058 0.065 -14.435 1.00 83.88 95 CYS A O 1
ATOM 734 N N . ARG A 1 96 ? 6.043 -0.528 -15.281 1.00 83.75 96 ARG A N 1
ATOM 735 C CA . ARG A 1 96 ? 6.786 -0.254 -14.035 1.00 83.75 96 ARG A CA 1
ATOM 736 C C . ARG A 1 96 ? 6.662 1.194 -13.566 1.00 83.75 96 ARG A C 1
ATOM 738 O O . ARG A 1 96 ? 6.504 1.434 -12.374 1.00 83.75 96 ARG A O 1
ATOM 745 N N . ALA A 1 97 ? 6.723 2.148 -14.495 1.00 84.81 97 ALA A N 1
ATOM 746 C CA . ALA A 1 97 ? 6.597 3.569 -14.177 1.00 84.81 97 ALA A CA 1
ATOM 747 C C . ALA A 1 97 ? 5.180 3.908 -13.691 1.00 84.81 97 ALA A C 1
ATOM 749 O O . ALA A 1 97 ? 5.030 4.621 -12.702 1.00 84.81 97 ALA A O 1
ATOM 750 N N . PHE A 1 98 ? 4.156 3.337 -14.332 1.00 88.25 98 PHE A N 1
ATOM 751 C CA . PHE A 1 98 ? 2.770 3.441 -13.879 1.00 88.25 98 PHE A CA 1
ATOM 752 C C . PHE A 1 98 ? 2.583 2.846 -12.476 1.00 88.25 98 PHE A C 1
ATOM 754 O O . PHE A 1 98 ? 2.024 3.502 -11.601 1.00 88.25 98 PHE A O 1
ATOM 761 N N . LEU A 1 99 ? 3.084 1.629 -12.236 1.00 88.00 99 LEU A N 1
ATOM 762 C CA . LEU A 1 99 ? 2.959 0.969 -10.935 1.00 88.00 99 LEU A CA 1
ATOM 763 C C . LEU A 1 99 ? 3.652 1.765 -9.829 1.00 88.00 99 LEU A C 1
ATOM 765 O O . LEU A 1 99 ? 3.082 1.901 -8.755 1.00 88.00 99 LEU A O 1
ATOM 769 N N . MET A 1 100 ? 4.819 2.350 -10.107 1.00 86.75 100 MET A N 1
ATOM 770 C CA . MET A 1 100 ? 5.509 3.247 -9.176 1.00 86.75 100 MET A CA 1
ATOM 771 C C . MET A 1 100 ? 4.659 4.479 -8.833 1.00 86.75 100 MET A C 1
ATOM 773 O O . MET A 1 100 ? 4.503 4.804 -7.659 1.00 86.75 100 MET A O 1
ATOM 777 N N . GLN A 1 101 ? 4.081 5.154 -9.834 1.00 87.06 101 GLN A N 1
ATOM 778 C CA . GLN A 1 101 ? 3.188 6.294 -9.595 1.00 87.06 101 GLN A CA 1
ATOM 779 C C . GLN A 1 101 ? 1.960 5.884 -8.773 1.00 87.06 101 GLN A C 1
ATOM 781 O O . GLN A 1 101 ? 1.578 6.594 -7.847 1.00 87.06 101 GLN A O 1
ATOM 786 N N . ALA A 1 102 ? 1.370 4.725 -9.075 1.00 86.00 102 ALA A N 1
ATOM 787 C CA . ALA A 1 102 ? 0.259 4.183 -8.305 1.00 86.00 102 ALA A CA 1
ATOM 788 C C . ALA A 1 102 ? 0.664 3.900 -6.848 1.00 86.00 102 ALA A C 1
ATOM 790 O O . ALA A 1 102 ? -0.069 4.296 -5.947 1.00 86.00 102 ALA A O 1
ATOM 791 N N . SER A 1 103 ? 1.833 3.291 -6.605 1.00 87.44 103 SER A N 1
ATOM 792 C CA . SER A 1 103 ? 2.325 3.012 -5.245 1.00 87.44 103 SER A CA 1
ATOM 793 C C . SER A 1 103 ? 2.445 4.298 -4.432 1.00 87.44 103 SER A C 1
ATOM 795 O O . SER A 1 103 ? 1.898 4.378 -3.338 1.00 87.44 103 SER A O 1
ATOM 797 N N . LEU A 1 104 ? 3.062 5.337 -5.007 1.00 86.19 104 LEU A N 1
ATOM 798 C CA . LEU A 1 104 ? 3.218 6.637 -4.348 1.00 86.19 104 LEU A CA 1
ATOM 799 C C . LEU A 1 104 ? 1.875 7.263 -3.966 1.00 86.19 104 LEU A C 1
ATOM 801 O O . LEU A 1 104 ? 1.741 7.825 -2.885 1.00 86.19 104 LEU A O 1
ATOM 805 N N . VAL A 1 105 ? 0.871 7.165 -4.836 1.00 85.06 105 VAL A N 1
ATOM 806 C CA . VAL A 1 105 ? -0.463 7.712 -4.565 1.00 85.06 105 VAL A CA 1
ATOM 807 C C . VAL A 1 105 ? -1.142 6.969 -3.417 1.00 85.06 105 VAL A C 1
ATOM 809 O O . VAL A 1 105 ? -1.727 7.620 -2.557 1.00 85.06 105 VAL A O 1
ATOM 812 N N . PHE A 1 106 ? -1.048 5.637 -3.372 1.00 79.81 106 PHE A N 1
ATOM 813 C CA . PHE A 1 106 ? -1.644 4.846 -2.292 1.00 79.81 106 PHE A CA 1
ATOM 814 C C . PHE A 1 106 ? -0.911 5.022 -0.953 1.00 79.81 106 PHE A C 1
ATOM 816 O O . PHE A 1 106 ? -1.567 5.120 0.080 1.00 79.81 106 PHE A O 1
ATOM 823 N N . GLU A 1 107 ? 0.420 5.120 -0.957 1.00 82.31 107 GLU A N 1
ATOM 824 C CA . GLU A 1 107 ? 1.226 5.301 0.262 1.00 82.31 107 GLU A CA 1
ATOM 825 C C . GLU A 1 107 ? 1.090 6.702 0.866 1.00 82.31 107 GLU A C 1
ATOM 827 O O . GLU A 1 107 ? 1.019 6.854 2.084 1.00 82.31 107 GLU A O 1
ATOM 832 N N . LEU A 1 108 ? 1.049 7.735 0.023 1.00 82.25 108 LEU A N 1
ATOM 833 C CA . LEU A 1 108 ? 1.006 9.130 0.466 1.00 82.25 108 LEU A CA 1
ATOM 834 C C . LEU A 1 108 ? -0.421 9.645 0.695 1.00 82.25 108 LEU A C 1
ATOM 836 O O . LEU A 1 108 ? -0.587 10.729 1.257 1.00 82.25 108 LEU A O 1
ATOM 840 N N . ARG A 1 109 ? -1.445 8.886 0.277 1.00 79.88 109 ARG A N 1
ATOM 841 C CA . ARG A 1 109 ? -2.864 9.215 0.496 1.00 79.88 109 ARG A CA 1
ATOM 842 C C . ARG A 1 109 ? -3.694 8.073 1.114 1.00 79.88 109 ARG A C 1
ATOM 844 O O . ARG A 1 109 ? -4.721 7.677 0.549 1.00 79.88 109 ARG A O 1
ATOM 851 N N . PRO A 1 110 ? -3.284 7.534 2.275 1.00 73.12 110 PRO A N 1
ATOM 852 C CA . PRO A 1 110 ? -3.915 6.364 2.877 1.00 73.12 110 PRO A CA 1
ATOM 853 C C . PRO A 1 110 ? -5.349 6.610 3.367 1.00 73.12 110 PRO A C 1
ATOM 855 O O . PRO A 1 110 ? -6.138 5.678 3.366 1.00 73.12 110 PRO A O 1
ATOM 858 N N . LEU A 1 111 ? -5.724 7.830 3.764 1.00 70.31 111 LEU A N 1
ATOM 859 C CA . LEU A 1 111 ? -7.076 8.204 4.201 1.00 70.31 111 LEU A CA 1
ATOM 860 C C . LEU A 1 111 ? -8.029 8.376 3.016 1.00 70.31 111 LEU A C 1
ATOM 862 O O . LEU A 1 111 ? -9.181 7.950 3.105 1.00 70.31 111 LEU A O 1
ATOM 866 N N . THR A 1 112 ? -7.557 8.937 1.897 1.00 71.44 112 THR A N 1
ATOM 867 C CA . THR A 1 112 ? -8.364 9.066 0.666 1.00 71.44 112 THR A CA 1
ATOM 868 C C . THR A 1 112 ? -8.767 7.709 0.099 1.00 71.44 112 THR A C 1
ATOM 870 O O . THR A 1 112 ? -9.882 7.552 -0.392 1.00 71.44 112 THR A O 1
ATOM 873 N N . TYR A 1 113 ? -7.869 6.729 0.179 1.00 65.19 113 TYR A N 1
ATOM 874 C CA . TYR A 1 113 ? -8.085 5.381 -0.344 1.00 65.19 113 TYR A CA 1
ATOM 875 C C . TYR A 1 113 ? -8.249 4.338 0.777 1.00 65.19 113 TYR A C 1
ATOM 877 O O . TYR A 1 113 ? -8.118 3.145 0.530 1.00 65.19 113 TYR A O 1
ATOM 885 N N . SER A 1 114 ? -8.568 4.780 2.003 1.00 60.72 114 SER A N 1
ATOM 886 C CA . SER A 1 114 ? -8.642 3.948 3.224 1.00 60.72 114 SER A CA 1
ATOM 887 C C . SER A 1 114 ? -9.717 2.864 3.196 1.00 60.72 114 SER A C 1
ATOM 889 O O . SER A 1 114 ? -9.690 1.937 4.004 1.00 60.72 114 SER A O 1
ATOM 891 N N . THR A 1 115 ? -10.682 2.965 2.284 1.00 54.66 115 THR A N 1
ATOM 892 C CA . THR A 1 115 ? -11.781 2.008 2.151 1.00 54.66 115 THR A CA 1
ATOM 893 C C . THR A 1 115 ? -11.517 1.067 0.984 1.00 54.66 115 THR A C 1
ATOM 895 O O . THR A 1 115 ? -11.978 1.250 -0.138 1.00 54.66 115 THR A O 1
ATOM 898 N N . ASP A 1 116 ? -10.768 0.018 1.309 1.00 57.75 116 ASP A N 1
ATOM 899 C CA . ASP A 1 116 ? -10.256 -1.066 0.464 1.00 57.75 116 ASP A CA 1
ATOM 900 C C . ASP A 1 116 ? -11.309 -1.912 -0.293 1.00 57.75 116 ASP A C 1
ATOM 902 O O . ASP A 1 116 ? -11.009 -3.014 -0.726 1.00 57.75 116 ASP A O 1
ATOM 906 N N . LYS A 1 117 ? -12.564 -1.476 -0.483 1.00 51.94 117 LYS A N 1
ATOM 907 C CA . LYS A 1 117 ? -13.545 -2.231 -1.290 1.00 51.94 117 LYS A CA 1
ATOM 908 C C . LYS A 1 117 ? -14.574 -1.316 -1.946 1.00 51.94 117 LYS A C 1
ATOM 910 O O . LYS A 1 117 ? -15.699 -1.195 -1.462 1.00 51.94 117 LYS A O 1
ATOM 915 N N . SER A 1 118 ? -14.296 -0.820 -3.151 1.00 52.53 118 SER A N 1
ATOM 916 C CA . SER A 1 118 ? -15.371 -0.806 -4.148 1.00 52.53 118 SER A CA 1
ATOM 917 C C . SER A 1 118 ? -15.684 -2.276 -4.457 1.00 52.53 118 SER A C 1
ATOM 919 O O . SER A 1 118 ? -15.123 -2.887 -5.363 1.00 52.53 118 SER A O 1
ATOM 921 N N . ALA A 1 119 ? -16.552 -2.875 -3.629 1.00 52.66 119 ALA A N 1
ATOM 922 C CA . ALA A 1 119 ? -16.922 -4.296 -3.640 1.00 52.66 119 ALA A CA 1
ATOM 923 C C . ALA A 1 119 ? -17.312 -4.818 -5.036 1.00 52.66 119 ALA A C 1
ATOM 925 O O . ALA A 1 119 ? -17.220 -6.011 -5.309 1.00 52.66 119 ALA A O 1
ATOM 926 N N . VAL A 1 120 ? -17.688 -3.901 -5.927 1.00 53.97 120 VAL A N 1
ATOM 927 C CA . VAL A 1 120 ? -17.994 -4.143 -7.333 1.00 53.97 120 VAL A CA 1
ATOM 928 C C . VAL A 1 120 ? -16.835 -4.820 -8.084 1.00 53.97 120 VAL A C 1
ATOM 930 O O . VAL A 1 120 ? -17.092 -5.773 -8.812 1.00 53.97 120 VAL A O 1
ATOM 933 N N . TRP A 1 121 ? -15.574 -4.403 -7.896 1.00 56.28 121 TRP A N 1
ATOM 934 C CA . TRP A 1 121 ? -14.432 -5.020 -8.599 1.00 56.28 121 TRP A CA 1
ATOM 935 C C . TRP A 1 121 ? -13.908 -6.281 -7.909 1.00 56.28 121 TRP A C 1
ATOM 937 O O . TRP A 1 121 ? -13.616 -7.268 -8.584 1.00 56.28 121 TRP A O 1
ATOM 947 N N . ALA A 1 122 ? -13.852 -6.286 -6.573 1.00 55.78 122 ALA A N 1
ATOM 948 C CA . ALA A 1 122 ? -13.399 -7.441 -5.792 1.00 55.78 122 ALA A CA 1
ATOM 949 C C . ALA A 1 122 ? -14.284 -8.686 -6.006 1.00 55.78 122 ALA A C 1
ATOM 951 O O . ALA A 1 122 ? -13.787 -9.809 -6.023 1.00 55.78 122 ALA A O 1
ATOM 952 N N . ALA A 1 123 ? -15.591 -8.496 -6.227 1.00 59.03 123 ALA A N 1
ATOM 953 C CA . ALA A 1 123 ? -16.520 -9.594 -6.496 1.00 59.03 123 ALA A CA 1
ATOM 954 C C . ALA A 1 123 ? -16.364 -10.216 -7.898 1.00 59.03 123 ALA A C 1
ATOM 956 O O . ALA A 1 123 ? -16.798 -11.346 -8.110 1.00 59.03 123 ALA A O 1
ATOM 957 N N . GLN A 1 124 ? -15.773 -9.495 -8.857 1.00 60.47 124 GLN A N 1
ATOM 958 C CA . GLN A 1 124 ? -15.651 -9.938 -10.253 1.00 60.47 124 GLN A CA 1
ATOM 959 C C . GLN A 1 124 ? -14.272 -10.505 -10.586 1.00 60.47 124 GLN A C 1
ATOM 961 O O . GLN A 1 124 ? -14.160 -11.313 -11.506 1.00 60.47 124 GLN A O 1
ATOM 966 N N . ASN A 1 125 ? -13.224 -10.109 -9.858 1.00 65.06 125 ASN A N 1
ATOM 967 C CA . ASN A 1 125 ? -11.881 -10.610 -10.104 1.00 65.06 125 ASN A CA 1
ATOM 968 C C . ASN A 1 125 ? -11.044 -10.676 -8.806 1.00 65.06 125 ASN A C 1
ATOM 970 O O . ASN A 1 125 ? -10.748 -9.624 -8.230 1.00 65.06 125 ASN A O 1
ATOM 974 N N . PRO A 1 126 ? -10.592 -11.875 -8.374 1.00 69.56 126 PRO A N 1
ATOM 975 C CA . PRO A 1 126 ? -9.772 -12.047 -7.171 1.00 69.56 126 PRO A CA 1
ATOM 976 C C . PRO A 1 126 ? -8.481 -11.217 -7.159 1.00 69.56 126 PRO A C 1
ATOM 978 O O . PRO A 1 126 ? -7.959 -10.908 -6.089 1.00 69.56 126 PRO A O 1
ATOM 981 N N . ILE A 1 127 ? -7.981 -10.835 -8.338 1.00 69.75 127 ILE A N 1
ATOM 982 C CA . ILE A 1 127 ? -6.763 -10.036 -8.522 1.00 69.75 127 ILE A CA 1
ATOM 983 C C . ILE A 1 127 ? -6.881 -8.652 -7.856 1.00 69.75 127 ILE A C 1
ATOM 985 O O . ILE A 1 127 ? -5.876 -8.080 -7.442 1.00 69.75 127 ILE A O 1
ATOM 989 N N . CYS A 1 128 ? -8.095 -8.116 -7.693 1.00 70.88 128 CYS A N 1
ATOM 990 C CA . CYS A 1 128 ? -8.334 -6.798 -7.095 1.00 70.88 128 CYS A CA 1
ATOM 991 C C . CYS A 1 128 ? -8.571 -6.834 -5.575 1.00 70.88 128 CYS A C 1
ATOM 993 O O . CYS A 1 128 ? -8.928 -5.810 -5.000 1.00 70.88 128 CYS A O 1
ATOM 995 N N . ASN A 1 129 ? -8.381 -7.983 -4.918 1.00 71.44 129 ASN A N 1
ATOM 996 C CA . ASN A 1 129 ? -8.583 -8.117 -3.469 1.00 71.44 129 ASN A CA 1
ATOM 997 C C . ASN A 1 129 ? -7.497 -7.442 -2.627 1.00 71.44 129 ASN A C 1
ATOM 999 O O . ASN A 1 129 ? -7.677 -7.272 -1.426 1.00 71.44 129 ASN A O 1
ATOM 1003 N N . SER A 1 130 ? -6.357 -7.112 -3.229 1.00 76.69 130 SER A N 1
ATOM 1004 C CA . SER A 1 130 ? -5.357 -6.251 -2.611 1.00 76.69 130 SER A CA 1
ATOM 1005 C C . SER A 1 130 ? -4.526 -5.564 -3.684 1.00 76.69 130 SER A C 1
ATOM 1007 O O . SER A 1 130 ? -4.346 -6.093 -4.787 1.00 76.69 130 SER A O 1
ATOM 1009 N N . TYR A 1 131 ? -3.948 -4.414 -3.336 1.00 78.50 131 TYR A N 1
ATOM 1010 C CA . TYR A 1 131 ? -2.982 -3.741 -4.202 1.00 78.50 131 TYR A CA 1
ATOM 1011 C C . TYR A 1 131 ? -1.805 -4.659 -4.568 1.00 78.50 131 TYR A C 1
ATOM 1013 O O . TYR A 1 131 ? -1.327 -4.635 -5.699 1.00 78.50 131 TYR A O 1
ATOM 1021 N N . LEU A 1 132 ? -1.370 -5.519 -3.643 1.00 83.38 132 LEU A N 1
ATOM 1022 C CA . LEU A 1 132 ? -0.261 -6.438 -3.875 1.00 83.38 132 LEU A CA 1
ATOM 1023 C C . LEU A 1 132 ? -0.582 -7.484 -4.953 1.00 83.38 132 LEU A C 1
ATOM 1025 O O . LEU A 1 132 ? 0.237 -7.695 -5.847 1.00 83.38 132 LEU A O 1
ATOM 1029 N N . GLU A 1 133 ? -1.755 -8.116 -4.892 1.00 82.00 133 GLU A N 1
ATOM 1030 C CA . GLU A 1 133 ? -2.179 -9.101 -5.901 1.00 82.00 133 GLU A CA 1
ATOM 1031 C C . GLU A 1 133 ? -2.394 -8.443 -7.266 1.00 82.00 133 GLU A C 1
ATOM 1033 O O . GLU A 1 133 ? -1.941 -8.960 -8.288 1.00 82.00 133 GLU A O 1
ATOM 1038 N N . PHE A 1 134 ? -2.953 -7.234 -7.277 1.00 83.88 134 PHE A N 1
ATOM 1039 C CA . PHE A 1 134 ? -3.071 -6.438 -8.491 1.00 83.88 134 PHE A CA 1
ATOM 1040 C C . PHE A 1 134 ? -1.702 -6.122 -9.108 1.00 83.88 134 PHE A C 1
ATOM 1042 O O . PHE A 1 134 ? -1.500 -6.320 -10.305 1.00 83.88 134 PHE A O 1
ATOM 1049 N N . VAL A 1 135 ? -0.732 -5.663 -8.309 1.00 84.94 135 VAL A N 1
ATOM 1050 C CA . VAL A 1 135 ? 0.627 -5.346 -8.778 1.00 84.94 135 VAL A CA 1
ATOM 1051 C C . VAL A 1 135 ? 1.328 -6.588 -9.322 1.00 84.94 135 VAL A C 1
ATOM 1053 O O . VAL A 1 135 ? 2.006 -6.495 -10.347 1.00 84.94 135 VAL A O 1
ATOM 1056 N N . LYS A 1 136 ? 1.187 -7.739 -8.653 1.00 84.44 136 LYS A N 1
ATOM 1057 C CA . LYS A 1 136 ? 1.745 -9.012 -9.130 1.00 84.44 136 LYS A CA 1
ATOM 1058 C C .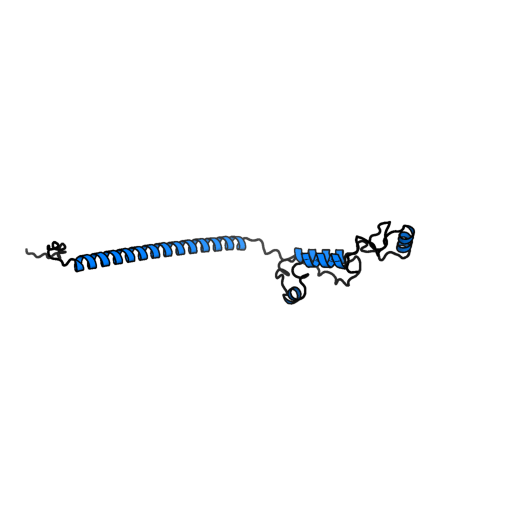 LYS A 1 136 ? 1.198 -9.352 -10.509 1.00 84.44 136 LYS A C 1
ATOM 1060 O O . LYS A 1 136 ? 1.983 -9.609 -11.418 1.00 84.44 136 LYS A O 1
ATOM 1065 N N . GLU A 1 137 ? -0.115 -9.277 -10.678 1.00 84.50 137 GLU A N 1
ATOM 1066 C CA . GLU A 1 137 ? -0.759 -9.614 -11.941 1.00 84.50 137 GLU A CA 1
ATOM 1067 C C . GLU A 1 137 ? -0.435 -8.613 -13.054 1.00 84.50 137 GLU A C 1
ATOM 1069 O O . GLU A 1 137 ? -0.127 -8.992 -14.184 1.00 84.50 137 GLU A O 1
ATOM 1074 N N . MET A 1 138 ? -0.416 -7.321 -12.732 1.00 84.25 138 MET A N 1
ATOM 1075 C CA . MET A 1 138 ? -0.005 -6.280 -13.670 1.00 84.25 138 MET A CA 1
ATOM 1076 C C . MET A 1 138 ? 1.426 -6.496 -14.151 1.00 84.25 138 MET A C 1
ATOM 1078 O O . MET A 1 138 ? 1.693 -6.371 -15.345 1.00 84.25 138 MET A O 1
ATOM 1082 N N . LYS A 1 139 ? 2.343 -6.864 -13.249 1.00 82.88 139 LYS A N 1
ATOM 1083 C CA . LYS A 1 139 ? 3.713 -7.205 -13.639 1.00 82.88 139 LYS A CA 1
ATOM 1084 C C . LYS A 1 139 ? 3.737 -8.463 -14.502 1.00 82.88 139 LYS A C 1
ATOM 1086 O O . LYS A 1 139 ? 4.339 -8.462 -15.565 1.00 82.88 139 LYS A O 1
ATOM 1091 N N . ARG A 1 140 ? 3.010 -9.504 -14.104 1.00 79.94 140 ARG A N 1
ATOM 1092 C CA . ARG A 1 140 ? 2.911 -10.764 -14.850 1.00 79.94 140 ARG A CA 1
ATOM 1093 C C . ARG A 1 140 ? 2.510 -10.562 -16.316 1.00 79.94 140 ARG A C 1
ATOM 1095 O O . ARG A 1 140 ? 3.072 -11.211 -17.191 1.00 79.94 140 ARG A O 1
ATOM 1102 N N . VAL A 1 141 ? 1.540 -9.685 -16.580 1.00 77.56 141 VAL A N 1
ATOM 1103 C CA . VAL A 1 141 ? 0.983 -9.477 -17.927 1.00 77.56 141 VAL A CA 1
ATOM 1104 C C . VAL A 1 141 ? 1.756 -8.420 -18.721 1.00 77.56 141 VAL A C 1
ATOM 1106 O O . VAL A 1 141 ? 1.970 -8.578 -19.923 1.00 77.56 141 VAL A O 1
ATOM 1109 N N . PHE A 1 142 ? 2.175 -7.333 -18.070 1.00 78.75 142 PHE A N 1
ATOM 1110 C CA . PHE A 1 142 ? 2.634 -6.126 -18.763 1.00 78.75 142 PHE A CA 1
ATOM 1111 C C . PHE A 1 142 ? 4.108 -5.769 -18.514 1.00 78.75 142 PHE A C 1
ATOM 1113 O O . PHE A 1 142 ? 4.658 -4.920 -19.225 1.00 78.75 142 PHE A O 1
ATOM 1120 N N . ASP A 1 143 ? 4.782 -6.406 -17.553 1.00 74.62 143 ASP A N 1
ATOM 1121 C CA . ASP A 1 143 ? 6.192 -6.152 -17.250 1.00 74.62 143 ASP A CA 1
ATOM 1122 C C . ASP A 1 143 ? 7.112 -6.967 -18.163 1.00 74.62 143 ASP A C 1
ATOM 1124 O O . ASP A 1 143 ? 7.608 -8.038 -17.820 1.00 74.62 143 ASP A O 1
ATOM 1128 N N . HIS A 1 144 ? 7.319 -6.444 -19.370 1.00 72.06 144 HIS A N 1
ATOM 1129 C C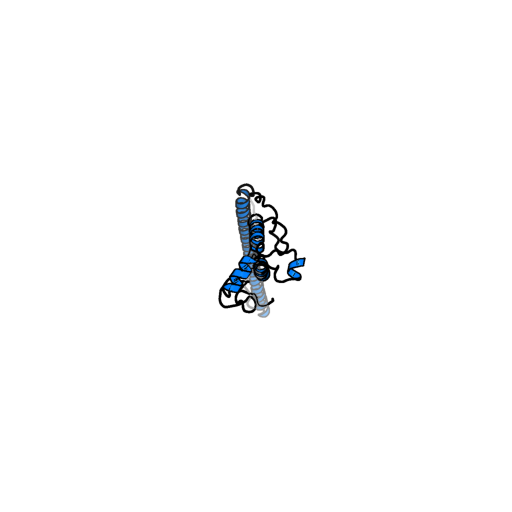A . HIS A 1 144 ? 8.254 -7.030 -20.320 1.00 72.06 144 HIS A CA 1
ATOM 1130 C C . HIS A 1 144 ? 9.704 -6.704 -19.910 1.00 72.06 144 HIS A C 1
ATOM 1132 O O . HIS A 1 144 ? 10.022 -5.525 -19.721 1.00 72.06 144 HIS A O 1
ATOM 1138 N N . PRO A 1 145 ? 10.608 -7.703 -19.832 1.00 64.81 145 PRO A N 1
ATOM 1139 C CA . PRO A 1 145 ? 11.980 -7.518 -19.349 1.00 64.81 145 PRO A CA 1
ATOM 1140 C C . PRO A 1 145 ? 12.814 -6.531 -20.177 1.00 64.81 145 PRO A C 1
ATOM 1142 O O . PRO A 1 145 ? 13.763 -5.949 -19.662 1.00 64.81 145 PRO A O 1
ATOM 1145 N N . LEU A 1 146 ? 12.440 -6.276 -21.432 1.00 63.06 146 LEU A N 1
ATOM 1146 C CA . LEU A 1 146 ? 13.078 -5.272 -22.296 1.00 63.06 146 LEU A CA 1
ATOM 1147 C C . LEU A 1 146 ? 12.378 -3.909 -22.263 1.00 63.06 146 LEU A C 1
ATOM 1149 O O . LEU A 1 146 ? 12.476 -3.128 -23.211 1.00 63.06 146 LEU A O 1
ATOM 1153 N N . GLY A 1 147 ? 11.645 -3.636 -21.182 1.00 59.50 147 GLY A N 1
ATOM 1154 C CA . GLY A 1 147 ? 10.868 -2.424 -21.002 1.00 59.50 147 GLY A CA 1
ATOM 1155 C C . GLY A 1 147 ? 11.609 -1.169 -21.468 1.00 59.50 147 GLY A C 1
ATOM 1156 O O . GLY A 1 147 ? 12.710 -0.889 -21.003 1.00 59.50 147 GLY A O 1
ATOM 1157 N N . ARG A 1 148 ? 10.943 -0.423 -22.365 1.00 52.25 148 ARG A N 1
ATOM 1158 C CA . ARG A 1 148 ? 11.310 0.861 -23.002 1.00 52.25 148 ARG A CA 1
ATOM 1159 C C . A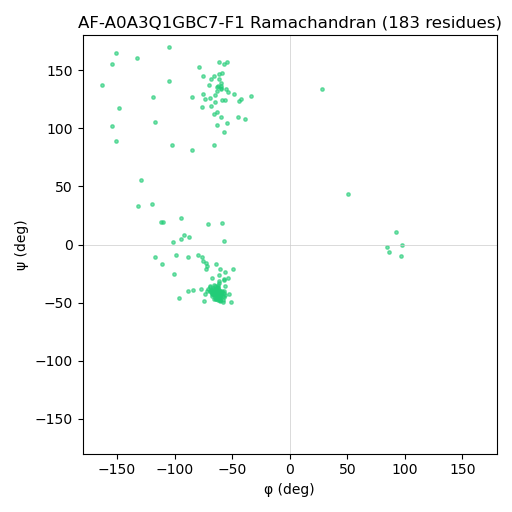RG A 1 148 ? 11.954 0.822 -24.383 1.00 52.25 148 ARG A C 1
ATOM 1161 O O . ARG A 1 148 ? 12.009 1.879 -25.002 1.00 52.25 148 ARG A O 1
ATOM 1168 N N . ALA A 1 149 ? 12.360 -0.324 -24.912 1.00 52.66 149 ALA A N 1
ATOM 1169 C CA . ALA A 1 149 ? 12.782 -0.390 -26.306 1.00 52.66 149 ALA A CA 1
ATOM 1170 C C . ALA A 1 149 ? 11.843 -1.320 -27.065 1.00 52.66 149 ALA A C 1
ATOM 1172 O O . ALA A 1 149 ? 11.944 -2.542 -26.975 1.00 52.66 149 ALA A O 1
ATOM 1173 N N . HIS A 1 150 ? 10.954 -0.740 -27.874 1.00 64.00 150 HIS A N 1
ATOM 1174 C CA . HIS A 1 150 ? 10.596 -1.419 -29.110 1.00 64.00 150 HIS A CA 1
ATOM 1175 C C . HIS A 1 150 ? 11.927 -1.598 -29.836 1.00 64.00 150 HIS A C 1
ATOM 1177 O O . HIS A 1 150 ? 12.450 -0.619 -30.369 1.00 64.00 150 HIS A O 1
ATOM 1183 N N . LEU A 1 151 ? 12.536 -2.785 -29.702 1.00 72.44 151 LEU A N 1
ATOM 1184 C CA . LEU A 1 151 ? 13.863 -3.067 -30.243 1.00 72.44 151 LEU A CA 1
ATOM 1185 C C . LEU A 1 151 ? 13.904 -2.489 -31.650 1.00 72.44 151 LEU A C 1
ATOM 1187 O O . LEU A 1 151 ? 13.015 -2.794 -32.456 1.00 72.44 151 LEU A O 1
ATOM 1191 N N . SER A 1 152 ? 14.867 -1.608 -31.920 1.00 79.31 152 SER A N 1
ATOM 1192 C CA . SER A 1 152 ? 14.987 -1.053 -33.263 1.00 79.31 152 SER A CA 1
ATOM 1193 C C . SER A 1 152 ? 15.153 -2.214 -34.246 1.00 79.31 152 SER A C 1
ATOM 1195 O O . SER A 1 152 ? 15.599 -3.303 -33.869 1.00 79.31 152 SER A O 1
ATOM 1197 N N . GLU A 1 153 ? 14.789 -2.031 -35.513 1.00 82.94 153 GLU A N 1
ATOM 1198 C CA . GLU A 1 153 ? 14.996 -3.102 -36.497 1.00 82.94 153 GLU A CA 1
ATOM 1199 C C . GLU A 1 153 ? 16.472 -3.524 -36.577 1.00 82.94 153 GLU A C 1
ATOM 1201 O O . GLU A 1 153 ? 16.774 -4.706 -36.762 1.00 82.94 153 GLU A O 1
ATOM 1206 N N . GLU A 1 154 ? 17.384 -2.584 -36.319 1.00 87.50 154 GLU A N 1
ATOM 1207 C CA . GLU A 1 154 ? 18.812 -2.839 -36.155 1.00 87.50 154 GLU A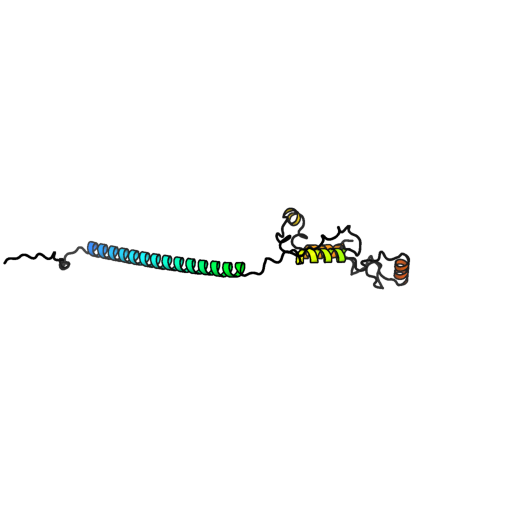 CA 1
ATOM 1208 C C . GLU A 1 154 ? 19.107 -3.719 -34.932 1.00 87.50 154 GLU A C 1
ATOM 1210 O O . GLU A 1 154 ? 19.812 -4.719 -35.050 1.00 87.50 154 GLU A O 1
ATOM 1215 N N . GLU A 1 155 ? 18.515 -3.431 -33.773 1.00 85.81 155 GLU A N 1
ATOM 1216 C CA . GLU A 1 155 ? 18.719 -4.221 -32.559 1.00 85.81 155 GLU A CA 1
ATOM 1217 C C . GLU A 1 155 ? 18.088 -5.618 -32.664 1.00 85.81 155 GLU A C 1
ATOM 1219 O O . GLU A 1 155 ? 18.683 -6.609 -32.233 1.00 85.81 155 GLU A O 1
ATOM 1224 N N . LYS A 1 156 ? 16.935 -5.742 -33.336 1.00 86.00 156 LYS A N 1
ATOM 1225 C CA . LYS A 1 156 ? 16.342 -7.039 -33.702 1.00 86.00 156 LYS A CA 1
ATOM 1226 C C . LYS A 1 156 ? 17.261 -7.821 -34.636 1.00 86.00 156 LYS A C 1
ATOM 1228 O O . LYS A 1 156 ? 17.454 -9.022 -34.445 1.00 86.00 156 LYS A O 1
ATOM 1233 N N . ALA A 1 157 ? 17.829 -7.175 -35.656 1.00 89.12 157 ALA A N 1
ATOM 1234 C CA . ALA A 1 157 ? 18.783 -7.807 -36.565 1.00 89.12 157 ALA A CA 1
ATOM 1235 C C . ALA A 1 157 ? 20.057 -8.248 -35.827 1.00 89.12 157 ALA A C 1
ATOM 1237 O O . ALA A 1 157 ? 20.517 -9.372 -36.024 1.00 89.12 157 ALA A O 1
ATOM 1238 N N . GLN A 1 158 ? 20.575 -7.415 -34.925 1.00 89.69 158 GLN A N 1
ATOM 1239 C CA . GLN A 1 158 ? 21.756 -7.718 -34.125 1.00 89.69 158 GLN A CA 1
ATOM 1240 C C . GLN A 1 158 ? 21.519 -8.897 -33.176 1.00 89.69 158 GLN A C 1
ATOM 1242 O O . GLN A 1 158 ? 22.362 -9.788 -33.074 1.00 89.69 158 GLN A O 1
ATOM 1247 N N . ARG A 1 159 ? 20.355 -8.957 -32.524 1.00 89.94 159 ARG A N 1
ATOM 1248 C CA . ARG A 1 159 ? 19.978 -10.093 -31.672 1.00 89.94 159 ARG A CA 1
ATOM 1249 C C . ARG A 1 159 ? 19.780 -11.371 -32.481 1.00 89.94 159 ARG A C 1
ATOM 1251 O O . ARG A 1 159 ? 20.318 -12.400 -32.092 1.00 89.94 159 ARG A O 1
ATOM 1258 N N . ARG A 1 160 ? 19.145 -11.301 -33.658 1.00 89.56 160 ARG A N 1
ATOM 1259 C CA . ARG A 1 160 ? 19.055 -12.442 -34.592 1.00 89.56 160 ARG A CA 1
ATOM 1260 C C . ARG A 1 160 ? 20.437 -12.962 -35.002 1.00 89.56 160 ARG A C 1
ATOM 1262 O O . ARG A 1 160 ? 20.657 -14.166 -34.961 1.00 89.56 160 ARG A O 1
ATOM 1269 N N . ARG A 1 161 ? 21.385 -12.070 -35.322 1.00 92.75 161 ARG A N 1
ATOM 1270 C CA . ARG A 1 161 ? 22.778 -12.441 -35.654 1.00 92.75 161 ARG A CA 1
ATOM 1271 C C . ARG A 1 161 ? 23.507 -13.114 -34.495 1.00 92.75 161 ARG A C 1
ATOM 1273 O O . ARG A 1 161 ? 24.300 -14.018 -34.721 1.00 92.75 161 ARG A O 1
ATOM 1280 N N . ARG A 1 162 ? 23.246 -12.674 -33.264 1.00 92.69 162 ARG A N 1
ATOM 1281 C CA . ARG A 1 162 ? 23.865 -13.212 -32.043 1.00 92.69 162 ARG A CA 1
ATOM 1282 C C . ARG A 1 162 ? 23.120 -14.411 -31.455 1.00 92.69 162 ARG A C 1
ATOM 1284 O O . ARG A 1 162 ? 23.477 -14.844 -30.366 1.00 92.69 162 ARG A O 1
ATOM 1291 N N . ASN A 1 163 ? 22.098 -14.925 -32.143 1.00 91.69 163 ASN A N 1
ATOM 1292 C CA . ASN A 1 163 ? 21.203 -15.957 -31.624 1.00 91.69 163 ASN A CA 1
ATOM 1293 C C . ASN A 1 163 ? 20.637 -15.608 -30.231 1.00 91.69 163 ASN A C 1
ATOM 1295 O O . ASN A 1 163 ? 20.654 -16.426 -29.315 1.00 91.69 163 ASN A O 1
ATOM 1299 N N . ALA A 1 164 ? 20.216 -14.353 -30.061 1.00 89.88 164 ALA A N 1
ATOM 1300 C CA . ALA A 1 164 ? 19.671 -13.815 -28.824 1.00 89.88 164 ALA A CA 1
ATOM 1301 C C . ALA A 1 164 ? 18.153 -13.652 -28.888 1.00 89.88 164 ALA A C 1
ATOM 1303 O O . ALA A 1 164 ? 17.590 -13.203 -29.893 1.00 89.88 164 ALA A O 1
ATOM 1304 N N . CYS A 1 165 ? 17.501 -13.959 -27.774 1.00 88.12 165 CYS A N 1
ATOM 1305 C CA . CYS A 1 165 ? 16.068 -13.871 -27.599 1.00 88.12 165 CYS A CA 1
ATOM 1306 C C . CYS A 1 165 ? 15.581 -12.421 -27.732 1.00 88.12 165 CYS A C 1
ATOM 1308 O O . CYS A 1 165 ? 16.105 -11.494 -27.107 1.00 88.12 165 CYS A O 1
ATOM 1310 N N . LEU A 1 166 ? 14.524 -12.214 -28.524 1.00 82.44 166 LEU A N 1
ATOM 1311 C CA . LEU A 1 166 ? 13.916 -10.891 -28.701 1.00 82.44 166 LEU A CA 1
ATOM 1312 C C . LEU A 1 166 ? 13.055 -10.470 -27.503 1.00 82.44 166 LEU A C 1
ATOM 1314 O O . LEU A 1 166 ? 12.649 -9.316 -27.450 1.00 82.44 166 LEU A O 1
ATOM 1318 N N . TYR A 1 167 ? 12.776 -11.382 -26.565 1.00 78.75 167 TYR A N 1
ATOM 1319 C CA . TYR A 1 167 ? 11.981 -11.112 -25.367 1.00 78.75 167 TYR A CA 1
ATOM 1320 C C . TYR A 1 167 ? 12.831 -10.779 -24.136 1.00 78.75 167 TYR A C 1
ATOM 1322 O O . TYR A 1 167 ? 12.524 -9.808 -23.460 1.00 78.75 167 TYR A O 1
ATOM 1330 N N . CYS A 1 168 ? 13.898 -11.533 -23.848 1.00 83.81 168 CYS A N 1
ATOM 1331 C CA . CYS A 1 168 ? 14.761 -11.284 -22.681 1.00 83.81 168 CYS A CA 1
ATOM 1332 C C . CYS A 1 168 ? 16.172 -10.786 -23.031 1.00 83.81 168 CYS A C 1
ATOM 1334 O O . CYS A 1 168 ? 16.844 -10.234 -22.170 1.00 83.81 168 CYS A O 1
ATOM 1336 N N . GLY A 1 169 ? 16.622 -10.930 -24.284 1.00 83.50 169 GLY A N 1
ATOM 1337 C CA . GLY A 1 169 ? 17.963 -10.522 -24.724 1.00 83.50 169 GLY A CA 1
ATOM 1338 C C . GLY A 1 169 ? 19.075 -11.557 -24.532 1.00 83.50 169 GLY A C 1
ATOM 1339 O O . GLY A 1 169 ? 20.174 -11.330 -25.032 1.00 83.50 169 GLY A O 1
ATOM 1340 N N . GLU A 1 170 ? 18.797 -12.685 -23.880 1.00 87.38 170 GLU A N 1
ATOM 1341 C CA . GLU A 1 170 ? 19.773 -13.757 -23.647 1.00 87.38 170 GLU A CA 1
ATOM 1342 C C . GLU A 1 170 ? 20.055 -14.583 -24.906 1.00 87.38 170 GLU A C 1
ATOM 1344 O O . GLU A 1 170 ? 19.162 -14.822 -25.720 1.00 87.38 170 GLU A O 1
ATOM 1349 N N . VAL A 1 171 ? 21.301 -15.038 -25.060 1.00 90.56 171 VAL A N 1
ATOM 1350 C CA . VAL A 1 171 ? 21.724 -15.895 -26.181 1.00 90.56 171 VAL A CA 1
ATOM 1351 C C . VAL A 1 171 ? 21.316 -17.354 -25.974 1.00 90.56 171 VAL A C 1
ATOM 1353 O O . VAL A 1 171 ? 21.206 -17.830 -24.849 1.00 90.56 171 VAL A O 1
ATOM 1356 N N . GLY A 1 172 ? 21.122 -18.083 -27.073 1.00 91.25 172 GLY A N 1
ATOM 1357 C CA . GLY A 1 172 ? 20.907 -19.532 -27.062 1.00 91.25 172 GLY A CA 1
ATOM 1358 C C . GLY A 1 172 ? 19.449 -19.987 -27.139 1.00 91.25 172 GLY A C 1
ATOM 1359 O O . GLY A 1 172 ? 19.214 -21.189 -27.184 1.00 91.25 172 GLY A O 1
ATOM 1360 N N . HIS A 1 173 ? 18.479 -19.070 -27.198 1.00 91.44 173 HIS A N 1
ATOM 1361 C CA . HIS A 1 173 ? 17.069 -19.400 -27.422 1.00 91.44 173 HIS A CA 1
ATOM 1362 C C . HIS A 1 173 ? 16.321 -18.265 -28.132 1.00 91.44 173 HIS A C 1
ATOM 1364 O O . HIS A 1 173 ? 16.774 -17.117 -28.175 1.00 91.44 173 HIS A O 1
ATOM 1370 N N . TYR A 1 174 ? 15.141 -18.581 -28.664 1.00 87.56 174 TYR A N 1
ATOM 1371 C CA . TYR A 1 174 ? 14.236 -17.609 -29.276 1.00 87.56 174 TYR A CA 1
ATOM 1372 C C . TYR A 1 174 ? 13.052 -17.304 -28.358 1.00 87.56 174 TYR A C 1
ATOM 1374 O O . TYR A 1 174 ? 12.822 -17.982 -27.365 1.00 87.56 174 TYR A O 1
ATOM 1382 N N . THR A 1 175 ? 12.259 -16.288 -28.704 1.00 83.31 175 THR A N 1
ATOM 1383 C CA . THR A 1 175 ? 11.070 -15.887 -27.933 1.00 83.31 175 THR A CA 1
ATOM 1384 C C . THR A 1 175 ? 10.091 -17.043 -27.671 1.00 83.31 175 THR A C 1
ATOM 1386 O O . THR A 1 175 ? 9.408 -17.000 -26.653 1.00 83.31 175 THR A O 1
ATOM 1389 N N . ALA A 1 176 ? 10.044 -18.048 -28.559 1.00 83.19 176 ALA A N 1
ATOM 1390 C CA . ALA A 1 176 ? 9.292 -19.305 -28.421 1.00 83.19 176 ALA A CA 1
ATOM 1391 C C . ALA A 1 176 ? 9.651 -20.111 -27.169 1.00 83.19 176 ALA A C 1
ATOM 1393 O O . ALA A 1 176 ? 8.768 -20.582 -26.464 1.00 83.19 176 ALA A O 1
ATOM 1394 N N . ASP A 1 177 ? 10.937 -20.182 -26.858 1.00 87.75 177 ASP A N 1
ATOM 1395 C CA . ASP A 1 177 ? 11.478 -21.063 -25.824 1.00 87.75 177 ASP A CA 1
ATOM 1396 C C . ASP A 1 177 ? 12.011 -20.256 -24.638 1.00 87.75 177 ASP A C 1
ATOM 1398 O O . ASP A 1 177 ? 12.874 -20.706 -23.885 1.00 87.75 177 ASP A O 1
ATOM 1402 N N . CYS A 1 178 ? 11.572 -19.002 -24.510 1.00 85.25 178 CYS A N 1
ATOM 1403 C CA . CYS A 1 178 ? 12.139 -18.092 -23.534 1.00 85.25 178 CYS A CA 1
ATOM 1404 C C . CYS A 1 178 ? 11.635 -18.419 -22.122 1.00 85.25 178 CYS A C 1
ATOM 1406 O O . CYS A 1 178 ? 10.447 -18.253 -21.862 1.00 85.25 178 CYS A O 1
ATOM 1408 N N . PRO A 1 179 ? 12.518 -18.778 -21.172 1.00 83.31 179 PRO A N 1
ATOM 1409 C CA . PRO A 1 179 ? 12.111 -19.149 -19.815 1.00 83.31 179 PRO A CA 1
ATOM 1410 C C . PRO A 1 179 ? 11.631 -17.950 -18.988 1.00 83.31 179 PRO A C 1
ATOM 1412 O O . PRO A 1 179 ? 10.965 -18.113 -17.973 1.00 83.31 179 PRO A O 1
ATOM 1415 N N . ALA A 1 180 ? 11.972 -16.730 -19.409 1.00 78.50 180 ALA A N 1
ATOM 1416 C CA . ALA A 1 180 ? 11.437 -15.507 -18.818 1.00 78.50 180 ALA A CA 1
ATOM 1417 C C . ALA A 1 180 ? 10.031 -15.182 -19.344 1.00 78.50 180 ALA A C 1
ATOM 1419 O O . ALA A 1 180 ? 9.406 -14.225 -18.874 1.00 78.50 180 ALA A O 1
ATOM 1420 N N . LYS A 1 181 ? 9.565 -15.914 -20.364 1.00 73.88 181 LYS A N 1
ATOM 1421 C CA . LYS A 1 181 ? 8.284 -15.663 -20.991 1.00 73.88 181 LYS A CA 1
ATOM 1422 C C . LYS A 1 181 ? 7.172 -16.361 -20.207 1.00 73.88 181 LYS A C 1
ATOM 1424 O O . LYS A 1 181 ? 7.268 -17.557 -19.966 1.00 73.88 181 LYS A O 1
ATOM 1429 N N . PRO A 1 182 ? 6.126 -15.633 -19.808 1.00 68.06 182 PRO A N 1
ATOM 1430 C CA . PRO A 1 182 ? 5.050 -16.211 -19.018 1.00 68.06 182 PRO A CA 1
ATOM 1431 C C . PRO A 1 182 ? 4.177 -17.189 -19.832 1.00 68.06 182 PRO A C 1
ATOM 1433 O O . PRO A 1 182 ? 3.803 -16.823 -20.937 1.00 68.06 182 PRO A O 1
ATOM 1436 N N . ASP A 1 183 ? 3.787 -18.354 -19.293 1.00 63.62 183 ASP A N 1
ATOM 1437 C CA . ASP A 1 183 ? 3.148 -19.516 -19.980 1.00 63.62 183 ASP A CA 1
ATOM 1438 C C . ASP A 1 183 ? 1.819 -19.299 -20.754 1.00 63.62 183 ASP A C 1
ATOM 1440 O O . ASP A 1 183 ? 1.227 -20.245 -21.263 1.00 63.62 183 ASP A O 1
ATOM 1444 N N . TYR A 1 184 ? 1.305 -18.078 -20.854 1.00 61.50 184 TYR A N 1
ATOM 1445 C CA . TYR A 1 184 ? -0.041 -17.761 -21.370 1.00 61.50 184 TYR A CA 1
ATOM 1446 C C . TYR A 1 184 ? 0.006 -16.859 -22.612 1.00 61.50 184 TYR A C 1
ATOM 1448 O O . TYR A 1 184 ? -0.844 -15.985 -22.788 1.00 61.50 184 TYR A O 1
ATOM 1456 N N . TRP A 1 185 ? 1.026 -17.046 -23.451 1.00 49.72 185 TRP A N 1
ATOM 1457 C CA . TRP A 1 185 ? 1.283 -16.264 -24.661 1.00 49.72 185 TRP A CA 1
ATOM 1458 C C . TRP A 1 185 ? 1.096 -17.064 -25.949 1.00 49.72 185 TRP A C 1
ATOM 1460 O O . TRP A 1 185 ? 1.340 -18.289 -25.931 1.00 49.72 185 TRP A O 1
#

InterPro domains:
  IPR001878 Zinc finger, CCHC-type [PS50158] (165-179)
  IPR001878 Zinc finger, CCHC-type [SM00343] (164-180)
  IPR036875 Zinc finger, CCHC-type superfamily [SSF57756] (149-183)

Secondary structure (DSSP, 8-state):
-----------------TT--HHHHHHHHHHHHHHHHHHHHHHHHHHHHHHHHHHHHHHHHHHHHHHHHHHTSPS--PPPP-PPPP-----TTTHHHHHHHHHHHHHH-TTTT-----HHHHTT-GGGGSHHHHHHHHHHHH--TTTT----HHHHHHHHHTTB-TTT--BT--GGG-TTS-S--